Protein AF-A0AAW2ZRT8-F1 (afdb_monomer_lite)

Organism: NCBI:txid1008807

Structure (mmCIF, N/CA/C/O backbone):
data_AF-A0AAW2ZRT8-F1
#
_entry.id   AF-A0AAW2ZRT8-F1
#
loop_
_atom_site.group_PDB
_atom_site.id
_atom_site.type_symbol
_atom_site.label_atom_id
_atom_site.label_alt_id
_atom_site.label_comp_id
_atom_site.label_asym_id
_atom_site.label_entity_id
_atom_site.label_seq_id
_atom_site.pdbx_PDB_ins_code
_atom_site.Cartn_x
_atom_site.Cartn_y
_atom_site.Cartn_z
_atom_site.occupancy
_atom_site.B_iso_or_equiv
_atom_site.auth_seq_id
_atom_site.auth_comp_id
_atom_site.auth_asym_id
_atom_site.auth_atom_id
_atom_site.pdbx_P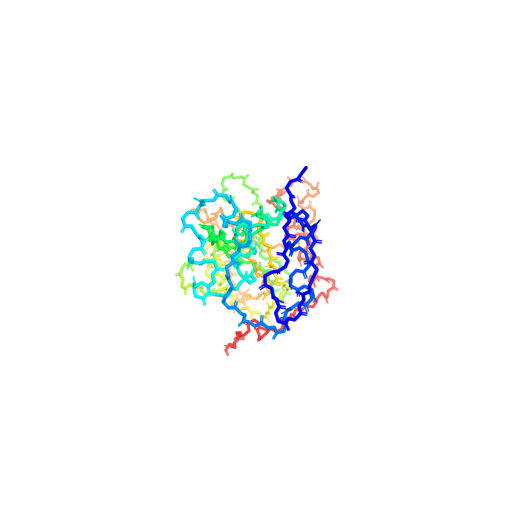DB_model_num
ATOM 1 N N . MET A 1 1 ? 36.598 18.788 -41.099 1.00 70.00 1 MET A N 1
ATOM 2 C CA . MET A 1 1 ? 35.786 17.630 -40.655 1.00 70.00 1 MET A CA 1
ATOM 3 C C . MET A 1 1 ? 35.766 16.600 -41.766 1.00 70.00 1 MET A C 1
ATOM 5 O O . MET A 1 1 ? 35.696 17.009 -42.919 1.00 70.00 1 MET A O 1
ATOM 9 N N . LYS A 1 2 ? 35.830 15.306 -41.435 1.00 83.50 2 LYS A N 1
ATOM 10 C CA . LYS A 1 2 ? 35.663 14.236 -42.428 1.00 83.50 2 LYS A CA 1
ATOM 11 C C . LYS A 1 2 ? 34.250 14.275 -43.009 1.00 83.50 2 LYS A C 1
ATOM 13 O O . LYS A 1 2 ? 33.312 14.651 -42.300 1.00 83.50 2 LYS A O 1
ATOM 18 N N . LYS A 1 3 ? 34.132 13.918 -44.285 1.00 92.19 3 LYS A N 1
ATOM 19 C CA . LYS A 1 3 ? 32.875 13.883 -45.025 1.00 92.19 3 LYS A CA 1
ATOM 20 C C . LYS A 1 3 ? 32.655 12.489 -45.612 1.00 92.19 3 LYS A C 1
ATOM 22 O O . LYS A 1 3 ? 33.613 11.864 -46.055 1.00 92.19 3 LYS A O 1
ATOM 27 N N . TYR A 1 4 ? 31.412 12.027 -45.594 1.00 91.69 4 TYR A N 1
ATOM 28 C CA . TYR A 1 4 ? 31.011 10.673 -45.959 1.00 91.69 4 TYR A CA 1
ATOM 29 C C . TYR A 1 4 ? 29.874 10.695 -46.984 1.00 91.69 4 TYR A C 1
ATOM 31 O O . TYR A 1 4 ? 29.057 11.620 -47.009 1.00 91.69 4 TYR A O 1
ATOM 39 N N . THR A 1 5 ? 29.817 9.644 -47.797 1.00 92.50 5 THR A N 1
ATOM 40 C CA . THR A 1 5 ? 28.772 9.414 -48.802 1.00 92.50 5 THR A CA 1
ATOM 41 C C . THR A 1 5 ? 27.747 8.415 -48.278 1.00 92.50 5 THR A C 1
ATOM 43 O O . THR A 1 5 ? 28.098 7.510 -47.519 1.00 92.50 5 THR A O 1
ATOM 46 N N . CYS A 1 6 ? 26.475 8.581 -48.646 1.00 91.62 6 CYS A N 1
ATOM 47 C CA . CYS A 1 6 ? 25.429 7.621 -48.303 1.00 91.62 6 CYS A CA 1
ATOM 48 C C . CYS A 1 6 ? 25.727 6.242 -48.932 1.00 91.62 6 CYS A C 1
ATOM 50 O O . CYS A 1 6 ? 25.971 6.183 -50.134 1.00 91.62 6 CYS A O 1
ATOM 52 N N . PRO A 1 7 ? 25.682 5.126 -48.175 1.00 88.81 7 PRO A N 1
ATOM 53 C CA . PRO A 1 7 ? 25.990 3.799 -48.717 1.00 88.81 7 PRO A CA 1
ATOM 54 C C . PRO A 1 7 ? 24.825 3.146 -49.484 1.00 88.81 7 PRO A C 1
ATOM 56 O O . PRO A 1 7 ? 24.988 2.047 -50.000 1.00 88.81 7 PRO A O 1
ATOM 59 N N . PHE A 1 8 ? 23.651 3.786 -49.556 1.00 88.75 8 PHE A N 1
ATOM 60 C CA . PHE A 1 8 ? 22.505 3.324 -50.354 1.00 88.75 8 PHE A CA 1
ATOM 61 C C . PHE A 1 8 ? 22.625 3.819 -51.803 1.00 88.75 8 PHE A C 1
ATOM 63 O O . PHE A 1 8 ? 21.743 4.510 -52.306 1.00 88.75 8 PHE A O 1
ATOM 70 N N . ASP A 1 9 ? 23.731 3.485 -52.458 1.00 75.69 9 ASP A N 1
ATOM 71 C CA . ASP A 1 9 ? 24.125 3.944 -53.799 1.00 75.69 9 ASP A CA 1
ATOM 72 C C . ASP A 1 9 ? 23.030 3.823 -54.880 1.00 75.69 9 ASP A C 1
ATOM 74 O O . ASP A 1 9 ? 22.861 4.719 -55.704 1.00 75.69 9 ASP A O 1
ATOM 78 N N . ASN A 1 10 ? 22.224 2.763 -54.836 1.00 77.00 10 ASN A N 1
ATOM 79 C CA . ASN A 1 10 ? 21.130 2.512 -55.779 1.00 77.00 10 ASN A CA 1
ATOM 80 C C . ASN A 1 10 ? 19.853 3.335 -55.505 1.00 77.00 10 ASN A C 1
ATOM 82 O O . ASN A 1 10 ? 18.907 3.288 -56.288 1.00 77.00 10 ASN A O 1
ATOM 86 N N . GLN A 1 11 ? 19.789 4.047 -54.376 1.00 79.56 11 GLN A N 1
ATOM 87 C CA . GLN A 1 11 ? 18.608 4.797 -53.916 1.00 79.56 11 GLN A CA 1
ATOM 88 C C . GLN A 1 11 ? 18.942 6.246 -53.520 1.00 79.56 11 GLN A C 1
ATOM 90 O O . GLN A 1 11 ? 18.037 7.049 -53.298 1.00 79.56 11 GLN A O 1
ATOM 95 N N . CYS A 1 12 ? 20.227 6.593 -53.406 1.00 86.25 12 CYS A N 1
ATOM 96 C CA . CYS A 1 12 ? 20.696 7.867 -52.883 1.00 86.25 12 CYS A CA 1
ATOM 97 C C . CYS A 1 12 ? 22.075 8.222 -53.436 1.00 86.25 12 CYS A C 1
ATOM 99 O O . CYS A 1 12 ? 23.021 7.453 -53.296 1.00 86.25 12 CYS A O 1
ATOM 101 N N . SER A 1 13 ? 22.211 9.435 -53.967 1.00 86.75 13 SER A N 1
ATOM 102 C CA . SER A 1 13 ? 23.504 9.992 -54.393 1.00 86.75 13 SER A CA 1
ATOM 103 C C . SER A 1 13 ? 24.007 11.094 -53.454 1.00 86.75 13 SER A C 1
ATOM 105 O O . SER A 1 13 ? 24.882 11.868 -53.823 1.00 86.75 13 SER A O 1
ATOM 107 N N . SER A 1 14 ? 23.428 11.225 -52.253 1.00 90.06 14 SER A N 1
ATOM 108 C CA . SER A 1 14 ? 23.810 12.278 -51.310 1.00 90.06 14 SER A CA 1
ATOM 109 C C . SER A 1 14 ? 25.177 12.019 -50.670 1.00 90.06 14 SER A C 1
ATOM 111 O O . SER A 1 14 ? 25.471 10.922 -50.187 1.00 90.06 14 SER A O 1
ATOM 113 N N . GLU A 1 15 ? 25.991 13.069 -50.615 1.00 91.44 15 GLU A N 1
ATOM 114 C CA . GLU A 1 15 ? 27.367 13.044 -50.124 1.00 91.44 15 GLU A CA 1
ATOM 115 C C . GLU A 1 15 ? 27.695 14.279 -49.276 1.00 91.44 15 GLU A C 1
ATOM 117 O O . GLU A 1 15 ? 26.860 15.160 -49.071 1.00 91.44 15 GLU A O 1
ATOM 122 N N . GLY A 1 16 ? 28.922 14.350 -48.756 1.00 92.44 16 GLY A N 1
ATOM 123 C CA . GLY A 1 16 ? 29.367 15.518 -47.998 1.00 92.44 16 GLY A CA 1
ATOM 124 C C . GLY A 1 16 ? 28.864 15.555 -46.551 1.00 92.44 16 GLY A C 1
ATOM 125 O O . GLY A 1 16 ? 28.919 16.613 -45.917 1.00 92.44 16 GLY A O 1
ATOM 126 N N . TYR A 1 17 ? 28.408 14.429 -45.998 1.00 94.38 17 TYR A N 1
ATOM 127 C CA . TYR A 1 17 ? 27.887 14.355 -44.633 1.00 94.38 17 TYR A CA 1
ATOM 128 C C . TYR A 1 17 ? 28.996 14.251 -43.592 1.00 94.38 17 TYR A C 1
ATOM 130 O O . TYR A 1 17 ? 29.930 13.470 -43.736 1.00 94.38 17 TYR A O 1
ATOM 138 N N . THR A 1 18 ? 28.888 14.997 -42.500 1.00 94.06 18 THR A N 1
ATOM 139 C CA . THR A 1 18 ? 29.549 14.621 -41.244 1.00 94.06 18 THR A CA 1
ATOM 140 C C . THR A 1 18 ? 28.991 13.287 -40.736 1.00 94.06 18 THR A C 1
ATOM 142 O O . THR A 1 18 ? 27.923 12.848 -41.157 1.00 94.06 18 THR A O 1
ATOM 145 N N . GLU A 1 19 ? 29.681 12.641 -39.795 1.00 92.06 19 GLU A N 1
ATOM 146 C CA . GLU A 1 19 ? 29.183 11.413 -39.153 1.00 92.06 19 GLU A CA 1
ATOM 147 C C . GLU A 1 19 ? 27.776 11.596 -38.564 1.00 92.06 19 GLU A C 1
ATOM 149 O O . GLU A 1 19 ? 26.896 10.764 -38.781 1.00 92.06 19 GLU A O 1
ATOM 154 N N . ARG A 1 20 ? 27.534 12.733 -37.901 1.00 92.12 20 ARG A N 1
ATOM 155 C CA . ARG A 1 20 ? 26.234 13.060 -37.311 1.00 92.12 20 ARG A CA 1
ATOM 156 C C . ARG A 1 20 ? 25.133 13.197 -38.362 1.00 92.12 20 ARG A C 1
ATOM 158 O O . ARG A 1 20 ? 24.045 12.657 -38.183 1.00 92.12 20 ARG A O 1
ATOM 165 N N . GLU A 1 21 ? 25.415 13.909 -39.448 1.00 94.31 21 GLU A N 1
ATOM 166 C CA . GLU A 1 21 ? 24.452 14.096 -40.537 1.00 94.31 21 GLU A CA 1
ATOM 167 C C . GLU A 1 21 ? 24.165 12.774 -41.259 1.00 94.31 21 GLU A C 1
ATOM 169 O O . GLU A 1 21 ? 23.016 12.514 -41.606 1.00 94.31 21 GLU A O 1
ATOM 174 N N . LEU A 1 22 ? 25.171 11.907 -41.427 1.00 92.62 22 LEU A N 1
ATOM 175 C CA . LEU A 1 22 ? 24.987 10.588 -42.033 1.00 92.62 22 LEU A CA 1
ATOM 176 C C . LEU A 1 22 ? 24.128 9.674 -41.145 1.00 92.62 22 LEU A C 1
ATOM 178 O O . LEU A 1 22 ? 23.217 9.015 -41.655 1.00 92.62 22 LEU A O 1
ATOM 182 N N . TYR A 1 23 ? 24.386 9.670 -39.830 1.00 92.56 23 TYR A N 1
ATOM 183 C CA . TYR A 1 23 ? 23.580 8.966 -38.827 1.00 92.56 23 TYR A CA 1
ATOM 184 C C . TYR A 1 23 ? 22.107 9.391 -38.884 1.00 92.56 23 TYR A C 1
ATOM 186 O O . TYR A 1 23 ? 21.226 8.536 -38.867 1.00 92.56 23 TYR A O 1
ATOM 194 N N . ASP A 1 24 ? 21.830 10.696 -38.981 1.00 92.44 24 ASP A N 1
ATOM 195 C CA . ASP A 1 24 ? 20.458 11.213 -39.032 1.00 92.44 24 ASP A CA 1
ATOM 196 C C . ASP A 1 24 ? 19.798 10.994 -40.409 1.00 92.44 24 ASP A C 1
ATOM 198 O O . ASP A 1 24 ? 18.594 10.740 -40.481 1.00 92.44 24 ASP A O 1
ATOM 202 N N . HIS A 1 25 ? 20.562 11.075 -41.504 1.00 93.50 25 HIS A N 1
ATOM 203 C CA . HIS A 1 25 ? 20.066 10.915 -42.873 1.00 93.50 25 HIS A CA 1
ATOM 204 C C . HIS A 1 25 ? 19.576 9.492 -43.152 1.00 93.50 25 HIS A C 1
ATOM 206 O O . HIS A 1 25 ? 18.458 9.311 -43.633 1.00 93.50 25 HIS A O 1
ATOM 212 N N . CYS A 1 26 ? 20.399 8.481 -42.860 1.00 91.00 26 CYS A N 1
ATOM 213 C CA . CYS A 1 26 ? 20.160 7.115 -43.327 1.00 91.00 26 CYS A CA 1
ATOM 214 C C . CYS A 1 26 ? 18.799 6.531 -42.895 1.00 91.00 26 CYS A C 1
ATOM 216 O O . CYS A 1 26 ? 18.055 6.104 -43.775 1.00 91.00 26 CYS A O 1
ATOM 218 N N . PRO A 1 27 ? 18.406 6.524 -41.605 1.00 88.25 27 PRO A N 1
ATOM 219 C CA . PRO A 1 27 ? 17.103 5.994 -41.204 1.00 88.25 27 PRO A CA 1
ATOM 220 C C . PRO A 1 27 ? 15.929 6.849 -41.707 1.00 88.25 27 PRO A C 1
ATOM 222 O O . PRO A 1 27 ? 14.847 6.314 -41.934 1.00 88.25 27 PRO A O 1
ATOM 225 N N . ARG A 1 28 ? 16.118 8.162 -41.915 1.00 89.38 28 ARG A N 1
ATOM 226 C CA . ARG A 1 28 ? 15.059 9.050 -42.429 1.00 89.38 28 ARG A CA 1
ATOM 227 C C . ARG A 1 28 ? 14.790 8.833 -43.914 1.00 89.38 28 ARG A C 1
ATOM 229 O O . ARG A 1 28 ? 13.633 8.791 -44.315 1.00 89.38 28 ARG A O 1
ATOM 236 N N . ALA A 1 29 ? 15.846 8.716 -44.714 1.00 90.56 29 ALA A N 1
ATOM 237 C CA . ALA A 1 29 ? 15.739 8.542 -46.157 1.00 90.56 29 ALA A CA 1
ATOM 238 C C . ALA A 1 29 ? 15.453 7.083 -46.546 1.00 90.56 29 ALA A C 1
ATOM 240 O O . ALA A 1 29 ? 14.680 6.839 -47.468 1.00 90.56 29 ALA A O 1
ATOM 241 N N . HIS A 1 30 ? 16.017 6.120 -45.805 1.00 90.38 30 HIS A N 1
ATOM 242 C CA . HIS A 1 30 ? 16.067 4.709 -46.214 1.00 90.38 30 HIS A CA 1
ATOM 243 C C . HIS A 1 30 ? 15.398 3.751 -45.229 1.00 90.38 30 HIS A C 1
ATOM 245 O O . HIS A 1 30 ? 15.507 2.542 -45.397 1.00 90.38 30 HIS A O 1
ATOM 251 N N . GLY A 1 31 ? 14.683 4.243 -44.210 1.00 83.06 31 GLY A N 1
ATOM 252 C CA . GLY A 1 31 ? 14.139 3.426 -43.111 1.00 83.06 31 GLY A CA 1
ATOM 253 C C . GLY A 1 31 ? 13.187 2.288 -43.511 1.00 83.06 31 GLY A C 1
ATOM 254 O O . GLY A 1 31 ? 12.877 1.435 -42.686 1.00 83.06 31 GLY A O 1
ATOM 255 N N . ARG A 1 32 ? 12.732 2.247 -44.771 1.00 80.88 32 ARG A N 1
ATOM 256 C CA . ARG A 1 32 ? 11.925 1.152 -45.342 1.00 80.88 32 ARG A CA 1
ATOM 257 C C . ARG A 1 32 ? 12.765 0.009 -45.932 1.00 80.88 32 ARG A C 1
ATOM 259 O O . ARG A 1 32 ? 12.203 -1.015 -46.305 1.00 80.88 32 ARG A O 1
ATOM 266 N N . THR A 1 33 ? 14.083 0.170 -46.005 1.00 79.62 33 THR A N 1
ATOM 267 C CA . THR A 1 33 ? 15.016 -0.776 -46.620 1.00 79.62 33 THR A CA 1
ATOM 268 C C . THR A 1 33 ? 15.885 -1.413 -45.538 1.00 79.62 33 THR A C 1
ATOM 270 O O . THR A 1 33 ? 16.750 -0.755 -44.966 1.00 79.62 33 THR A O 1
ATOM 273 N N . ASN A 1 34 ? 15.707 -2.709 -45.266 1.00 70.25 34 ASN A N 1
ATOM 274 C CA . ASN A 1 34 ? 16.619 -3.446 -44.389 1.00 70.25 34 ASN A CA 1
ATOM 275 C C . ASN A 1 34 ? 17.799 -3.990 -45.208 1.00 70.25 34 ASN A C 1
ATOM 277 O O . ASN A 1 34 ? 17.735 -5.099 -45.734 1.00 70.25 34 ASN A O 1
ATOM 281 N N . ALA A 1 35 ? 18.840 -3.176 -45.378 1.00 75.19 35 ALA A N 1
ATOM 282 C CA . ALA A 1 35 ? 20.007 -3.535 -46.177 1.00 75.19 35 ALA A CA 1
ATOM 283 C C . ALA A 1 35 ? 21.202 -3.932 -45.306 1.00 75.19 35 ALA A C 1
ATOM 285 O O . ALA A 1 35 ? 21.444 -3.366 -44.233 1.00 75.19 35 ALA A O 1
ATOM 286 N N . CYS A 1 36 ? 21.995 -4.866 -45.830 1.00 80.31 36 CYS A N 1
ATOM 287 C CA . CYS A 1 36 ? 23.305 -5.184 -45.297 1.00 80.31 36 CYS A CA 1
ATOM 288 C C . CYS A 1 36 ? 24.380 -4.400 -46.056 1.00 80.31 36 CYS A C 1
ATOM 290 O O . CYS A 1 36 ? 24.824 -4.836 -47.112 1.00 80.31 36 CYS A O 1
ATOM 292 N N . LEU A 1 37 ? 24.758 -3.225 -45.547 1.00 81.31 37 LEU A N 1
ATOM 293 C CA . LEU A 1 37 ? 25.700 -2.320 -46.212 1.00 81.31 37 LEU A CA 1
ATOM 294 C C . LEU A 1 37 ? 27.032 -2.234 -45.466 1.00 81.31 37 LEU A C 1
ATOM 296 O O . LEU A 1 37 ? 27.111 -2.503 -44.262 1.00 81.31 37 LEU A O 1
ATOM 300 N N . VAL A 1 38 ? 28.068 -1.819 -46.192 1.00 83.94 38 VAL A N 1
ATOM 301 C CA . VAL A 1 38 ? 29.355 -1.426 -45.612 1.00 83.94 38 VAL A CA 1
ATOM 302 C C . VAL A 1 38 ? 29.201 -0.027 -45.023 1.00 83.94 38 VAL A C 1
ATOM 304 O O . VAL A 1 38 ? 28.727 0.885 -45.697 1.00 83.94 38 VAL A O 1
ATOM 307 N N . CYS A 1 39 ? 29.605 0.156 -43.767 1.00 87.12 39 CYS A N 1
ATOM 308 C CA . CYS A 1 39 ? 29.562 1.466 -43.125 1.00 87.12 39 CYS A CA 1
ATOM 309 C C . CYS A 1 39 ? 30.692 2.375 -43.640 1.00 87.12 39 CYS A C 1
ATOM 311 O O . CYS A 1 39 ? 31.861 2.059 -43.398 1.00 87.12 39 CYS A O 1
ATOM 313 N N . PRO A 1 40 ? 30.384 3.528 -44.272 1.00 88.44 40 PRO A N 1
ATOM 314 C CA . PRO A 1 40 ? 31.401 4.456 -44.775 1.00 88.44 40 PRO A CA 1
ATOM 315 C C . PRO A 1 40 ? 32.290 5.034 -43.669 1.00 88.44 40 PRO A C 1
ATOM 317 O O . PRO A 1 40 ? 33.465 5.312 -43.904 1.00 88.44 40 PRO A O 1
ATOM 320 N N . ILE A 1 41 ? 31.739 5.191 -42.459 1.00 88.31 41 ILE A N 1
ATOM 321 C CA . ILE A 1 41 ? 32.467 5.717 -41.300 1.00 88.31 41 ILE A CA 1
ATOM 322 C C . ILE A 1 41 ? 33.502 4.683 -40.834 1.00 88.31 41 ILE A C 1
ATOM 324 O O . ILE A 1 41 ? 34.699 4.968 -40.845 1.00 88.31 41 ILE A O 1
ATOM 328 N N . CYS A 1 42 ? 33.079 3.450 -40.521 1.00 85.31 42 CYS A N 1
ATOM 329 C CA . CYS A 1 42 ? 33.996 2.388 -40.086 1.00 85.31 42 CYS A CA 1
ATOM 330 C C . CYS A 1 42 ? 35.040 2.011 -41.146 1.00 85.31 42 CYS A C 1
ATOM 332 O O . CYS A 1 42 ? 36.194 1.759 -40.796 1.00 85.31 42 CYS A O 1
ATOM 334 N N . ALA A 1 43 ? 34.654 1.977 -42.428 1.00 82.62 43 ALA A N 1
ATOM 335 C CA . ALA A 1 43 ? 35.571 1.683 -43.530 1.00 82.62 43 ALA A CA 1
ATOM 336 C C . ALA A 1 43 ? 36.690 2.730 -43.624 1.00 82.62 43 ALA A C 1
ATOM 338 O O . ALA A 1 43 ? 37.862 2.383 -43.773 1.00 82.62 43 ALA A O 1
ATOM 339 N N . HIS A 1 44 ? 36.351 4.013 -43.457 1.00 82.62 44 HIS A N 1
ATOM 340 C CA . HIS A 1 44 ? 37.341 5.085 -43.421 1.00 82.62 44 HIS A CA 1
ATOM 341 C C . HIS A 1 44 ? 38.283 4.960 -42.210 1.00 82.62 44 HIS A C 1
ATOM 343 O O . HIS A 1 44 ? 39.463 5.304 -42.293 1.00 82.62 44 HIS A O 1
ATOM 349 N N . GLU A 1 45 ? 37.789 4.512 -41.058 1.00 77.50 45 GLU A N 1
ATOM 350 C CA . GLU A 1 45 ? 38.583 4.395 -39.828 1.00 77.50 45 GLU A CA 1
ATOM 351 C C . GLU A 1 45 ? 39.486 3.155 -39.778 1.00 77.50 45 GLU A C 1
ATOM 353 O O . GLU A 1 45 ? 40.245 3.006 -38.824 1.00 77.50 45 GLU A O 1
ATOM 358 N N . LYS A 1 46 ? 39.453 2.295 -40.811 1.00 68.25 46 LYS A N 1
ATOM 359 C CA . LYS A 1 46 ? 40.187 1.014 -40.873 1.00 68.25 46 LYS A CA 1
ATOM 360 C C . LYS A 1 46 ? 39.935 0.120 -39.651 1.00 68.25 46 LYS A C 1
ATOM 362 O O . LYS A 1 46 ? 40.806 -0.635 -39.231 1.00 68.25 46 LYS A O 1
ATOM 367 N N . ASN A 1 47 ? 38.746 0.224 -39.070 1.00 62.53 47 ASN A N 1
ATOM 368 C CA . ASN A 1 47 ? 38.358 -0.517 -37.881 1.00 62.53 47 ASN A CA 1
ATOM 369 C C . ASN A 1 47 ? 37.744 -1.854 -38.318 1.00 62.53 47 ASN A C 1
ATOM 371 O O . ASN A 1 47 ? 36.831 -1.833 -39.139 1.00 62.53 47 ASN A O 1
ATOM 375 N N . GLU A 1 48 ? 38.200 -2.993 -37.782 1.00 56.00 48 GLU A N 1
ATOM 376 C CA . GLU A 1 48 ? 37.872 -4.384 -38.197 1.00 56.00 48 GLU A CA 1
ATOM 377 C C . GLU A 1 48 ? 36.360 -4.702 -38.286 1.00 56.00 48 GLU A C 1
ATOM 379 O O . GLU A 1 48 ? 35.933 -5.725 -38.816 1.00 56.00 48 GLU A O 1
ATOM 384 N N . HIS A 1 49 ? 35.516 -3.801 -37.786 1.00 53.09 49 HIS A N 1
ATOM 385 C CA . HIS A 1 49 ? 34.063 -3.833 -37.893 1.00 53.09 49 HIS A CA 1
ATOM 386 C C . HIS A 1 49 ? 33.496 -3.517 -39.294 1.00 53.09 49 HIS A C 1
ATOM 388 O O . HIS A 1 49 ? 32.293 -3.707 -39.486 1.00 53.09 49 HIS A O 1
ATOM 394 N N . TYR A 1 50 ? 34.299 -3.059 -40.268 1.00 52.25 50 TYR A N 1
ATOM 395 C CA . TYR A 1 50 ? 33.805 -2.686 -41.607 1.00 52.25 50 TYR A CA 1
ATOM 396 C C . TYR A 1 50 ? 33.182 -3.861 -42.383 1.00 52.25 50 TYR A C 1
ATOM 398 O O . TYR A 1 50 ? 32.188 -3.661 -43.079 1.00 52.25 50 TYR A O 1
ATOM 406 N N . GLU A 1 51 ? 33.681 -5.089 -42.196 1.00 49.72 51 GLU A N 1
ATOM 407 C CA . GLU A 1 51 ? 33.153 -6.295 -42.863 1.00 49.72 51 GLU A CA 1
ATOM 408 C C . GLU A 1 51 ? 31.871 -6.839 -42.209 1.00 49.72 51 GLU A C 1
ATOM 410 O O . GLU A 1 51 ? 31.202 -7.706 -42.764 1.00 49.72 51 GLU A O 1
ATOM 415 N N . ARG A 1 52 ? 31.496 -6.327 -41.026 1.00 51.44 52 ARG A N 1
ATOM 416 C CA . ARG A 1 52 ? 30.339 -6.797 -40.241 1.00 51.44 52 ARG A CA 1
ATOM 417 C C . ARG A 1 52 ? 29.330 -5.703 -39.912 1.00 51.44 52 ARG A C 1
ATOM 419 O O . ARG A 1 52 ? 28.450 -5.940 -39.084 1.00 51.44 52 ARG A O 1
ATOM 426 N N . GLY A 1 53 ? 29.408 -4.534 -40.555 1.00 52.69 53 GLY A N 1
ATOM 427 C CA . GLY A 1 53 ? 28.528 -3.372 -40.324 1.00 52.69 53 GLY A CA 1
ATOM 428 C C . GLY A 1 53 ? 27.028 -3.607 -40.572 1.00 52.69 53 GLY A C 1
ATOM 429 O O . GLY A 1 53 ? 26.239 -2.669 -40.590 1.00 52.69 53 GLY A O 1
ATOM 430 N N . SER A 1 54 ? 26.624 -4.856 -40.777 1.00 60.53 54 SER A N 1
ATOM 431 C CA . SER A 1 54 ? 25.290 -5.263 -41.175 1.00 60.53 54 SER A CA 1
ATOM 432 C C . SER A 1 54 ? 24.858 -6.655 -40.687 1.00 60.53 54 SER A C 1
ATOM 434 O O . SER A 1 54 ? 23.735 -7.059 -40.978 1.00 60.53 54 SER A O 1
ATOM 436 N N . ALA A 1 55 ? 25.661 -7.381 -39.899 1.00 56.56 55 ALA A N 1
ATOM 437 C CA . ALA A 1 55 ? 25.308 -8.740 -39.471 1.00 56.56 55 ALA A CA 1
ATOM 438 C C . ALA A 1 55 ? 25.117 -8.851 -37.945 1.00 56.56 55 ALA A C 1
ATOM 440 O O . ALA A 1 55 ? 26.013 -8.432 -37.205 1.00 56.56 55 ALA A O 1
ATOM 441 N N . PRO A 1 56 ? 24.014 -9.448 -37.435 1.00 57.81 56 PRO A N 1
ATOM 442 C CA . PRO A 1 56 ? 22.801 -9.944 -38.117 1.00 57.81 56 PRO A CA 1
ATOM 443 C C . PRO A 1 56 ? 21.607 -8.958 -38.141 1.00 57.81 56 PRO A C 1
ATOM 445 O O . PRO A 1 56 ? 20.553 -9.297 -38.668 1.00 57.81 56 PRO A O 1
ATOM 448 N N . TYR A 1 57 ? 21.736 -7.754 -37.570 1.00 66.75 57 TYR A N 1
ATOM 449 C CA . TYR A 1 57 ? 20.596 -6.853 -37.305 1.00 66.75 57 TYR A CA 1
ATOM 450 C C . TYR A 1 57 ? 20.410 -5.708 -38.328 1.00 66.75 57 TYR A C 1
ATOM 452 O O . TYR A 1 57 ? 19.550 -4.853 -38.134 1.00 66.75 57 TYR A O 1
ATOM 460 N N . GLY A 1 58 ? 21.188 -5.680 -39.418 1.00 80.50 58 GLY A N 1
ATOM 461 C CA . GLY A 1 58 ? 21.070 -4.676 -40.487 1.00 80.50 58 GLY A CA 1
ATOM 462 C C . GLY A 1 58 ? 21.810 -3.353 -40.232 1.00 80.50 58 GLY A C 1
ATOM 463 O O . GLY A 1 58 ? 22.312 -3.078 -39.136 1.00 80.50 58 GLY A O 1
ATOM 464 N N . PHE A 1 59 ? 21.904 -2.520 -41.276 1.00 85.75 59 PHE A N 1
ATOM 465 C CA . PHE A 1 59 ? 22.727 -1.301 -41.278 1.00 85.75 59 PHE A CA 1
ATOM 466 C C . PHE A 1 59 ? 22.277 -0.232 -40.261 1.00 85.75 59 PHE A C 1
ATOM 468 O O . PHE A 1 59 ? 23.112 0.411 -39.624 1.00 85.75 59 PHE A O 1
ATOM 475 N N . PHE A 1 60 ? 20.970 -0.056 -40.034 1.00 86.50 60 PHE A N 1
ATOM 476 C CA . PHE A 1 60 ? 20.485 0.930 -39.055 1.00 86.50 60 PHE A CA 1
ATOM 477 C C . PHE A 1 60 ? 20.820 0.546 -37.616 1.00 86.50 60 PHE A C 1
ATOM 479 O O . PHE A 1 60 ? 21.198 1.409 -36.826 1.00 86.50 60 PHE A O 1
ATOM 486 N N . SER A 1 61 ? 20.749 -0.742 -37.275 1.00 83.75 61 SER A N 1
ATOM 487 C CA . SER A 1 61 ? 21.190 -1.224 -35.965 1.00 83.75 61 SER A CA 1
ATOM 488 C C . SER A 1 61 ? 22.687 -1.015 -35.770 1.00 83.75 61 SER A C 1
ATOM 490 O O . SER A 1 61 ? 23.116 -0.696 -34.664 1.00 83.75 61 SER A O 1
ATOM 492 N N . HIS A 1 62 ? 23.494 -1.146 -36.822 1.00 86.50 62 HIS A N 1
ATOM 493 C CA . HIS A 1 62 ? 24.906 -0.786 -36.753 1.00 86.50 62 HIS A CA 1
ATOM 494 C C . HIS A 1 62 ? 25.103 0.712 -36.479 1.00 86.50 62 HIS A C 1
ATOM 496 O O . HIS A 1 62 ? 25.808 1.050 -35.528 1.00 86.50 62 HIS A O 1
ATOM 502 N N . LEU A 1 63 ? 24.442 1.599 -37.237 1.00 87.88 63 LEU A N 1
ATOM 503 C CA . LEU A 1 63 ? 24.515 3.048 -37.005 1.00 87.88 63 LEU A CA 1
ATOM 504 C C . LEU A 1 63 ? 24.099 3.417 -35.577 1.00 87.88 63 LEU A C 1
ATOM 506 O O . LEU A 1 63 ? 24.811 4.162 -34.909 1.00 87.88 63 LEU A O 1
ATOM 510 N N . LEU A 1 64 ? 23.000 2.846 -35.082 1.00 86.56 64 LEU A N 1
ATOM 511 C CA . LEU A 1 64 ? 22.529 3.050 -33.713 1.00 86.56 64 LEU A CA 1
ATOM 512 C C . LEU A 1 64 ? 23.557 2.587 -32.670 1.00 86.56 64 LEU A C 1
ATOM 514 O O . LEU A 1 64 ? 23.853 3.309 -31.727 1.00 86.56 64 LEU A O 1
ATOM 518 N N . ASN A 1 65 ? 24.137 1.399 -32.835 1.00 81.44 65 ASN A N 1
ATOM 519 C CA . ASN A 1 65 ? 25.029 0.824 -31.826 1.00 81.44 65 ASN A CA 1
ATOM 520 C C . ASN A 1 65 ? 26.464 1.374 -31.863 1.00 81.44 65 ASN A C 1
ATOM 522 O O . ASN A 1 65 ? 27.178 1.256 -30.866 1.00 81.44 65 ASN A O 1
ATOM 526 N N . LYS A 1 66 ? 26.924 1.900 -33.005 1.00 86.06 66 LYS A N 1
ATOM 527 C CA . LYS A 1 66 ? 28.327 2.305 -33.214 1.00 86.06 66 LYS A CA 1
ATOM 528 C C . LYS A 1 66 ? 28.522 3.803 -33.435 1.00 86.06 66 LYS A C 1
ATOM 530 O O . LYS A 1 66 ? 29.597 4.295 -33.118 1.00 86.06 66 LYS A O 1
ATOM 535 N N . HIS A 1 67 ? 27.500 4.508 -33.921 1.00 88.50 67 HIS A N 1
ATOM 536 C CA . HIS A 1 67 ? 27.589 5.910 -34.356 1.00 88.50 67 HIS A CA 1
ATOM 537 C C . HIS A 1 67 ? 26.496 6.809 -33.757 1.00 88.50 67 HIS A C 1
ATOM 539 O O . HIS A 1 67 ? 26.324 7.954 -34.181 1.00 88.50 67 HIS A O 1
ATOM 545 N N . ALA A 1 68 ? 25.735 6.315 -32.774 1.00 89.56 68 ALA A N 1
ATOM 546 C CA . ALA A 1 68 ? 24.797 7.149 -32.037 1.00 89.56 68 ALA A CA 1
ATOM 547 C C . ALA A 1 68 ? 25.514 8.324 -31.348 1.00 89.56 68 ALA A C 1
ATOM 549 O O . ALA A 1 68 ? 26.654 8.195 -30.901 1.00 89.56 68 ALA A O 1
ATOM 550 N N . PRO A 1 69 ? 24.855 9.486 -31.224 1.00 90.25 69 PRO A N 1
ATOM 551 C CA . PRO A 1 69 ? 25.419 10.612 -30.495 1.00 90.25 69 PRO A CA 1
ATOM 552 C C . PRO A 1 69 ? 25.546 10.263 -28.998 1.00 90.25 69 PRO A C 1
ATOM 554 O O . PRO A 1 69 ? 24.789 9.422 -28.500 1.00 90.25 69 PRO A O 1
ATOM 557 N N . PRO A 1 70 ? 26.442 10.929 -28.244 1.00 87.81 70 PRO A N 1
ATOM 558 C CA . PRO A 1 70 ? 26.720 10.586 -26.846 1.00 87.81 70 PRO A CA 1
ATOM 559 C C . PRO A 1 70 ? 25.482 10.494 -25.944 1.00 87.81 70 PRO A C 1
ATOM 561 O O . PRO A 1 70 ? 25.399 9.593 -25.116 1.00 87.81 70 PRO A O 1
ATOM 564 N N . ASN A 1 71 ? 24.492 11.372 -26.132 1.00 86.25 71 ASN A N 1
ATOM 565 C CA . ASN A 1 71 ? 23.245 11.350 -25.364 1.00 86.25 71 ASN A CA 1
ATOM 566 C C . ASN A 1 71 ? 22.388 10.104 -25.650 1.00 86.25 71 ASN A C 1
ATOM 568 O O . ASN A 1 71 ? 21.793 9.554 -24.731 1.00 86.25 71 ASN A O 1
ATOM 572 N N . VAL A 1 72 ? 22.351 9.635 -26.901 1.00 85.81 72 VAL A N 1
ATOM 573 C CA . VAL A 1 72 ? 21.617 8.417 -27.282 1.00 85.81 72 VAL A CA 1
ATOM 574 C C . VAL A 1 72 ? 22.372 7.173 -26.821 1.00 85.81 72 VAL A C 1
ATOM 576 O O . VAL A 1 72 ? 21.745 6.237 -26.340 1.00 85.81 72 VAL A O 1
ATOM 579 N N . ILE A 1 73 ? 23.709 7.165 -26.896 1.00 81.12 73 ILE A N 1
ATOM 580 C CA . ILE A 1 73 ? 24.531 6.087 -26.319 1.00 81.12 73 ILE A CA 1
ATOM 581 C C . ILE A 1 73 ? 24.259 5.964 -24.817 1.00 81.12 73 ILE A C 1
ATOM 583 O O . ILE A 1 73 ? 24.085 4.855 -24.314 1.00 81.12 73 ILE A O 1
ATOM 587 N N . GLU A 1 74 ? 24.213 7.089 -24.104 1.00 77.69 74 GLU A N 1
ATOM 588 C CA . GLU A 1 74 ? 23.932 7.100 -22.671 1.00 77.69 74 GLU A CA 1
ATOM 589 C C . GLU A 1 74 ? 22.518 6.589 -22.369 1.00 77.69 74 GLU A C 1
ATOM 591 O O . GLU A 1 74 ? 22.342 5.719 -21.518 1.00 77.69 74 GLU A O 1
ATOM 596 N N . GLU A 1 75 ? 21.518 7.019 -23.138 1.00 76.81 75 GLU A N 1
ATOM 597 C CA . GLU A 1 75 ? 20.149 6.512 -23.024 1.00 76.81 75 GLU A CA 1
ATOM 598 C C . GLU A 1 75 ? 20.054 5.001 -23.305 1.00 76.81 75 GLU A C 1
ATOM 600 O O . GLU A 1 75 ? 19.414 4.256 -22.561 1.00 76.81 75 GLU A O 1
ATOM 605 N N . MET A 1 76 ? 20.725 4.510 -24.348 1.00 75.69 76 MET A N 1
ATOM 606 C CA . MET A 1 76 ? 20.772 3.084 -24.679 1.00 75.69 76 MET A CA 1
ATOM 607 C C . MET A 1 76 ? 21.477 2.262 -23.597 1.00 75.69 76 MET A C 1
ATOM 609 O O . MET A 1 76 ? 21.023 1.163 -23.279 1.00 75.69 76 MET A O 1
ATOM 613 N N . ARG A 1 77 ? 22.553 2.784 -22.992 1.00 69.69 77 ARG A N 1
ATOM 614 C CA . ARG A 1 77 ? 23.220 2.149 -21.843 1.00 69.69 77 ARG A CA 1
ATOM 615 C C . ARG A 1 77 ? 22.299 2.060 -20.635 1.00 69.69 77 ARG A C 1
ATOM 617 O O . ARG A 1 77 ? 22.311 1.039 -19.951 1.00 69.69 77 ARG A O 1
ATOM 624 N N . LEU A 1 78 ? 21.502 3.096 -20.381 1.00 65.50 78 LEU A N 1
ATOM 625 C CA . LEU A 1 78 ? 20.500 3.082 -19.317 1.00 65.50 78 LEU A CA 1
ATOM 626 C C . LEU A 1 78 ? 19.417 2.027 -19.587 1.00 65.50 78 LEU A C 1
ATOM 628 O O . LEU A 1 78 ? 19.092 1.263 -18.684 1.00 65.50 78 LEU A O 1
ATOM 632 N N . ARG A 1 79 ? 18.925 1.915 -20.829 1.00 64.38 79 ARG A N 1
ATOM 633 C CA . ARG A 1 79 ? 17.921 0.908 -21.236 1.00 64.38 79 ARG A CA 1
ATOM 634 C C . ARG A 1 79 ? 18.449 -0.533 -21.211 1.00 64.38 79 ARG A C 1
ATOM 636 O O . ARG A 1 79 ? 17.697 -1.449 -20.902 1.00 64.38 79 ARG A O 1
ATOM 643 N N . GLY A 1 80 ? 19.722 -0.740 -21.558 1.00 56.47 80 GLY A N 1
ATOM 644 C CA . GLY A 1 80 ? 20.366 -2.059 -21.616 1.00 56.47 80 GLY A CA 1
ATOM 645 C C . GLY A 1 80 ? 20.820 -2.611 -20.261 1.00 56.47 80 GLY A C 1
ATOM 646 O O . GLY A 1 80 ? 21.175 -3.786 -20.165 1.00 56.47 80 GLY A O 1
ATOM 647 N N . LYS A 1 81 ? 20.802 -1.798 -19.196 1.00 55.56 81 LYS A N 1
ATOM 648 C CA . LYS A 1 81 ? 20.94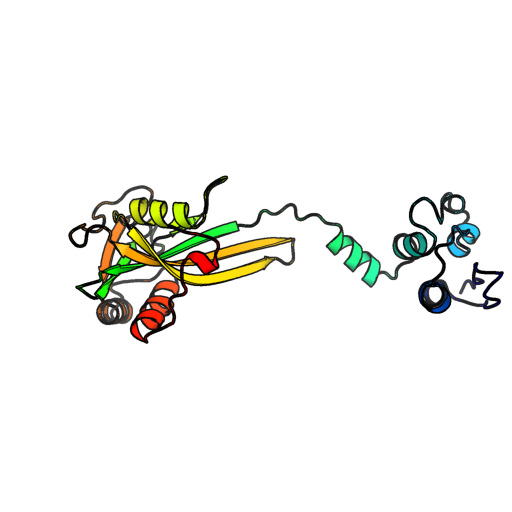5 -2.310 -17.832 1.00 55.56 81 LYS A CA 1
ATOM 649 C C . LYS A 1 81 ? 19.651 -3.023 -17.451 1.00 55.56 81 LYS A C 1
ATOM 651 O O . LYS A 1 81 ? 18.695 -2.390 -17.012 1.00 55.56 81 LYS A O 1
ATOM 656 N N . HIS A 1 82 ? 19.629 -4.351 -17.567 1.00 54.53 82 HIS A N 1
ATOM 657 C CA . HIS A 1 82 ? 18.682 -5.142 -16.786 1.00 54.53 82 HIS A CA 1
ATOM 658 C C . HIS A 1 82 ? 18.814 -4.710 -15.326 1.00 54.53 82 HIS A C 1
ATOM 660 O O . HIS A 1 82 ? 19.928 -4.659 -14.793 1.00 54.53 82 HIS A O 1
ATOM 666 N N . SER A 1 83 ? 17.701 -4.326 -14.700 1.00 53.62 83 SER A N 1
ATOM 667 C CA . SER A 1 83 ? 17.757 -3.915 -13.307 1.00 53.62 83 SER A CA 1
ATOM 668 C C . SER A 1 83 ? 18.247 -5.087 -12.463 1.00 53.62 83 SER A C 1
ATOM 670 O O . SER A 1 83 ? 17.628 -6.145 -12.438 1.00 53.62 83 SER A O 1
ATOM 672 N N . GLN A 1 84 ? 19.365 -4.885 -11.771 1.00 61.22 84 GLN A N 1
ATOM 673 C CA . GLN A 1 84 ? 19.844 -5.809 -10.744 1.00 61.22 84 GLN A CA 1
ATOM 674 C C . GLN A 1 84 ? 19.088 -5.629 -9.417 1.00 61.22 84 GLN A C 1
ATOM 676 O O . GLN A 1 84 ? 19.379 -6.324 -8.448 1.00 61.22 84 GLN A O 1
ATOM 681 N N . MET A 1 85 ? 18.153 -4.675 -9.345 1.00 70.69 85 MET A N 1
ATOM 682 C CA . MET A 1 85 ? 17.406 -4.357 -8.134 1.00 70.69 85 MET A CA 1
ATOM 683 C C . MET A 1 85 ? 16.015 -5.001 -8.191 1.00 70.69 85 MET A C 1
ATOM 685 O O . MET A 1 85 ? 15.287 -4.780 -9.161 1.00 70.69 85 MET A O 1
ATOM 689 N N . PRO A 1 86 ? 15.616 -5.777 -7.168 1.00 79.81 86 PRO A N 1
ATOM 690 C CA . PRO A 1 86 ? 14.299 -6.396 -7.137 1.00 79.81 86 PRO A CA 1
ATOM 691 C C . PRO A 1 86 ? 13.191 -5.351 -6.958 1.00 79.81 86 PRO A C 1
ATOM 693 O O . PRO A 1 86 ? 13.415 -4.246 -6.455 1.00 79.81 86 PRO A O 1
ATOM 696 N N . THR A 1 87 ? 11.973 -5.721 -7.352 1.00 88.25 87 THR A N 1
ATOM 697 C CA . THR A 1 87 ? 10.774 -4.975 -6.958 1.00 88.25 87 THR A CA 1
ATOM 698 C C . THR A 1 87 ? 10.440 -5.308 -5.509 1.00 88.25 87 THR A C 1
ATOM 700 O O . THR A 1 87 ? 10.306 -6.476 -5.159 1.00 88.25 87 THR A O 1
ATOM 703 N N . TYR A 1 88 ? 10.307 -4.283 -4.673 1.00 89.75 88 TYR A N 1
ATOM 704 C CA . TYR A 1 88 ? 9.901 -4.416 -3.279 1.00 89.75 88 TYR A CA 1
ATOM 705 C C . TYR A 1 88 ? 8.380 -4.324 -3.170 1.00 89.75 88 TYR A C 1
ATOM 707 O O . TYR A 1 88 ? 7.810 -3.249 -3.373 1.00 89.75 88 TYR A O 1
ATOM 715 N N . SER A 1 89 ? 7.744 -5.440 -2.825 1.00 95.88 89 SER A N 1
ATOM 716 C CA . SER A 1 89 ? 6.294 -5.557 -2.661 1.00 95.88 89 SER A CA 1
ATOM 717 C C . SER A 1 89 ? 5.903 -5.476 -1.186 1.00 95.88 89 SER A C 1
ATOM 719 O O . SER A 1 89 ? 6.547 -6.090 -0.339 1.00 95.88 89 SER A O 1
ATOM 721 N N . PHE A 1 90 ? 4.865 -4.699 -0.882 1.00 96.94 90 PHE A N 1
ATOM 722 C CA . PHE A 1 90 ? 4.338 -4.493 0.471 1.00 96.94 90 PHE A CA 1
ATOM 723 C C . PHE A 1 90 ? 2.808 -4.562 0.470 1.00 96.94 90 PHE A C 1
ATOM 725 O O . PHE A 1 90 ? 2.169 -4.014 -0.436 1.00 96.94 90 PHE A O 1
ATOM 732 N N . ALA A 1 91 ? 2.226 -5.157 1.503 1.00 98.19 91 ALA A N 1
ATOM 733 C CA . ALA A 1 91 ? 0.795 -5.101 1.769 1.00 98.19 91 ALA A CA 1
ATOM 734 C C . ALA A 1 91 ? 0.547 -4.250 3.020 1.00 98.19 91 ALA A C 1
ATOM 736 O O . ALA A 1 91 ? 1.291 -4.345 3.987 1.00 98.19 91 ALA A O 1
ATOM 737 N N . LEU A 1 92 ? -0.468 -3.390 2.988 1.00 98.44 92 LEU A N 1
ATOM 738 C CA . LEU A 1 92 ? -0.929 -2.625 4.150 1.00 98.44 92 LEU A CA 1
ATOM 739 C C . LEU A 1 92 ? -2.420 -2.862 4.337 1.00 98.44 92 LEU A C 1
ATOM 741 O O . LEU A 1 92 ? -3.155 -2.950 3.349 1.00 98.44 92 LEU A O 1
ATOM 745 N N . VAL A 1 93 ? -2.875 -2.917 5.585 1.00 98.88 93 VAL A N 1
ATOM 746 C CA . VAL A 1 93 ? -4.266 -3.241 5.903 1.00 98.88 93 VAL A CA 1
ATOM 747 C C . VAL A 1 93 ? -4.909 -2.139 6.728 1.00 98.88 93 VAL A C 1
ATOM 749 O O . VAL A 1 93 ? -4.464 -1.781 7.810 1.00 98.88 93 VAL A O 1
ATOM 752 N N . VAL A 1 94 ? -6.020 -1.617 6.225 1.00 98.88 94 VAL A N 1
ATOM 753 C CA . VAL A 1 94 ? -6.934 -0.755 6.971 1.00 98.88 94 VAL A CA 1
ATOM 754 C C . VAL A 1 94 ? -8.045 -1.650 7.501 1.00 98.88 94 VAL A C 1
ATOM 756 O O . VAL A 1 94 ? -9.059 -1.865 6.834 1.00 98.88 94 VAL A O 1
ATOM 759 N N . CYS A 1 95 ? -7.825 -2.224 8.684 1.00 98.81 95 CYS A N 1
ATOM 760 C CA . CYS A 1 95 ? -8.806 -3.084 9.335 1.00 98.81 95 CYS A CA 1
ATOM 761 C C . CYS A 1 95 ? -9.751 -2.238 10.191 1.00 98.81 95 CYS A C 1
ATOM 763 O O . CYS A 1 95 ? -9.301 -1.528 11.093 1.00 98.81 95 CYS A O 1
ATOM 765 N N . ARG A 1 96 ? -11.057 -2.302 9.916 1.00 98.75 96 ARG A N 1
ATOM 766 C CA . ARG A 1 96 ? -12.078 -1.560 10.663 1.00 98.75 96 ARG A CA 1
ATOM 767 C C . ARG A 1 96 ? -13.097 -2.515 11.256 1.00 98.75 96 ARG A C 1
ATOM 769 O O . ARG A 1 96 ? -13.716 -3.305 10.554 1.00 98.75 96 ARG A O 1
ATOM 776 N N . HIS A 1 97 ? -13.339 -2.383 12.548 1.00 98.62 97 HIS A N 1
ATOM 777 C CA . HIS A 1 97 ? -14.357 -3.151 13.234 1.00 98.62 97 HIS A CA 1
ATOM 778 C C . HIS A 1 97 ? -15.767 -2.731 12.753 1.00 98.62 97 HIS A C 1
ATOM 780 O O . HIS A 1 97 ? -16.145 -1.561 12.897 1.00 98.62 97 HIS A O 1
ATOM 786 N N . PRO A 1 98 ? -16.613 -3.657 12.258 1.00 98.00 98 PRO A N 1
ATOM 787 C CA . PRO A 1 98 ? -17.865 -3.310 11.579 1.00 98.00 98 PRO A CA 1
ATOM 788 C C . PRO A 1 98 ? -18.917 -2.683 12.504 1.00 98.00 98 PRO A C 1
ATOM 790 O O . PRO A 1 98 ? -19.711 -1.862 12.046 1.00 98.00 98 PRO A O 1
ATOM 793 N N . ILE A 1 99 ? -18.914 -3.020 13.799 1.00 97.94 99 ILE A N 1
ATOM 794 C CA . ILE A 1 99 ? -19.854 -2.468 14.796 1.00 97.94 99 ILE A CA 1
ATOM 795 C C . ILE A 1 99 ? -19.314 -1.195 15.462 1.00 97.94 99 ILE A C 1
ATOM 797 O O . ILE A 1 99 ? -19.924 -0.139 15.338 1.00 97.94 99 ILE A O 1
ATOM 801 N N . THR A 1 100 ? -18.172 -1.278 16.155 1.00 98.19 100 THR A N 1
ATOM 802 C CA . THR A 1 100 ? -17.603 -0.150 16.918 1.00 98.19 100 THR A CA 1
ATOM 803 C C . THR A 1 100 ? -17.033 0.957 16.036 1.00 98.19 100 THR A C 1
ATOM 805 O O . THR A 1 100 ? -16.776 2.049 16.536 1.00 98.19 100 THR A O 1
ATOM 808 N N . LYS A 1 101 ? -16.823 0.678 14.740 1.00 98.25 101 LYS A N 1
ATOM 809 C CA . LYS A 1 101 ? -16.238 1.591 13.749 1.00 98.25 101 LYS A CA 1
ATOM 810 C C . LYS A 1 101 ? -14.796 2.017 14.049 1.00 98.25 101 LYS A C 1
ATOM 812 O O . LYS A 1 101 ? -14.270 2.887 13.361 1.00 98.25 101 LYS A O 1
ATOM 817 N N . LYS A 1 102 ? -14.156 1.380 15.034 1.00 98.69 102 LYS A N 1
ATOM 818 C CA . LYS A 1 102 ? -12.745 1.570 15.371 1.00 98.69 102 LYS A CA 1
ATOM 819 C C . LYS A 1 102 ? -11.833 0.869 14.366 1.00 98.69 102 LYS A C 1
ATOM 821 O O . LYS A 1 102 ? -12.237 -0.112 13.744 1.00 98.69 102 LYS A O 1
ATOM 826 N N . TYR A 1 103 ? -10.611 1.358 14.241 1.00 98.88 103 TYR A N 1
ATOM 827 C CA . TYR A 1 103 ? -9.575 0.826 13.367 1.00 98.88 103 TYR A CA 1
ATOM 828 C C . TYR A 1 103 ? -8.488 0.133 14.175 1.00 98.88 103 TYR A C 1
ATOM 830 O O . TYR A 1 103 ? -8.221 0.526 15.310 1.00 98.88 103 TYR A O 1
ATOM 838 N N . LEU A 1 104 ? -7.881 -0.893 13.590 1.00 98.81 104 LEU A N 1
ATOM 839 C CA . LEU A 1 104 ? -6.734 -1.566 14.181 1.00 98.81 104 LEU A CA 1
ATOM 840 C C . LEU A 1 104 ? -5.479 -0.715 13.951 1.00 98.81 104 LEU A C 1
ATOM 842 O O . LEU A 1 104 ? -5.172 -0.366 12.809 1.00 98.81 104 LEU A O 1
ATOM 846 N N . LEU A 1 105 ? -4.761 -0.401 15.025 1.00 98.31 105 LEU A N 1
ATOM 847 C CA . LEU A 1 105 ? -3.407 0.147 14.984 1.00 98.31 105 LEU A CA 1
ATOM 848 C C . LEU A 1 105 ? -2.447 -0.811 15.674 1.00 98.31 105 LEU A C 1
ATOM 850 O O . LEU A 1 105 ? -2.785 -1.371 16.715 1.00 98.31 105 LEU A O 1
ATOM 854 N N . VAL A 1 106 ? -1.245 -0.935 15.123 1.00 98.38 106 VAL A N 1
ATOM 855 C CA . VAL A 1 106 ? -0.145 -1.711 15.702 1.00 98.38 106 VAL A CA 1
ATOM 856 C C . VAL A 1 106 ? 0.932 -0.759 16.210 1.00 98.38 106 VAL A C 1
ATOM 858 O O . VAL A 1 106 ? 1.209 0.263 15.576 1.00 98.38 106 VAL A O 1
ATOM 861 N N . GLU A 1 107 ? 1.514 -1.058 17.367 1.00 97.50 107 GLU A N 1
ATOM 862 C CA . GLU A 1 107 ? 2.680 -0.346 17.886 1.00 97.50 107 GLU A CA 1
ATOM 863 C C . GLU A 1 107 ? 3.946 -1.086 17.461 1.00 97.50 107 GLU A C 1
ATOM 865 O O . GLU A 1 107 ? 4.242 -2.177 17.955 1.00 97.50 107 GLU A O 1
ATOM 870 N N . GLU A 1 108 ? 4.708 -0.500 16.541 1.00 90.06 108 GLU A N 1
ATOM 871 C CA . GLU A 1 108 ? 5.940 -1.126 16.078 1.00 90.06 108 GLU A CA 1
ATOM 872 C C . GLU A 1 108 ? 7.048 -1.051 17.137 1.00 90.06 108 GLU A C 1
ATOM 874 O O . GLU A 1 108 ? 7.196 -0.063 17.867 1.00 90.06 108 GLU A O 1
ATOM 879 N N . GLY A 1 109 ? 7.868 -2.104 17.190 1.00 83.75 109 GLY A N 1
ATOM 880 C CA . GLY A 1 109 ? 9.023 -2.186 18.083 1.00 83.75 109 GLY A CA 1
ATOM 881 C C . GLY A 1 109 ? 10.069 -1.099 17.814 1.00 83.75 109 GLY A C 1
ATOM 882 O O . GLY A 1 109 ? 10.047 -0.422 16.800 1.00 83.75 109 GLY A O 1
ATOM 883 N N . SER A 1 110 ? 11.060 -0.943 18.692 1.00 84.75 110 SER A N 1
ATOM 884 C CA . SER A 1 110 ? 12.167 0.023 18.497 1.00 84.75 110 SER A CA 1
ATOM 885 C C . SER A 1 110 ? 11.755 1.506 18.420 1.00 84.75 110 SER A C 1
ATOM 887 O O . SER A 1 110 ? 12.465 2.298 17.803 1.00 84.75 110 SER A O 1
ATOM 889 N N . ASP A 1 111 ? 10.636 1.889 19.050 1.00 80.75 111 ASP A N 1
ATOM 890 C CA . ASP A 1 111 ? 10.138 3.276 19.087 1.00 80.75 111 ASP A CA 1
ATOM 891 C C . ASP A 1 111 ? 10.039 3.890 17.677 1.00 80.75 111 ASP A C 1
ATOM 893 O O . ASP A 1 111 ? 10.486 5.006 17.416 1.00 80.75 111 ASP A O 1
ATOM 897 N N . VAL A 1 112 ? 9.474 3.156 16.712 1.00 89.75 112 VAL A N 1
ATOM 898 C CA . VAL A 1 112 ? 9.120 3.736 15.401 1.00 89.75 112 VAL A CA 1
ATOM 899 C C . VAL A 1 112 ? 7.785 4.466 15.473 1.00 89.75 112 VAL A C 1
ATOM 901 O O . VAL A 1 112 ? 7.647 5.517 14.842 1.00 89.75 112 VAL A O 1
ATOM 904 N N . GLY A 1 113 ? 6.857 3.973 16.295 1.00 94.19 113 GLY A N 1
ATOM 905 C CA . GLY A 1 113 ? 5.532 4.543 16.528 1.00 94.19 113 GLY A CA 1
ATOM 906 C C . GLY A 1 113 ? 4.404 3.627 16.055 1.00 94.19 113 GLY A C 1
ATOM 907 O O . GLY A 1 113 ? 4.623 2.483 15.667 1.00 94.19 113 GLY A O 1
ATOM 908 N N . TRP A 1 114 ? 3.184 4.155 16.083 1.00 98.25 114 TRP A N 1
ATOM 909 C CA . TRP A 1 114 ? 1.975 3.438 15.685 1.00 98.25 114 TRP A CA 1
ATOM 910 C C . TRP A 1 114 ? 1.770 3.486 14.164 1.00 98.25 114 TRP A C 1
ATOM 912 O O . TRP A 1 114 ? 1.988 4.530 13.538 1.00 98.25 114 TRP A O 1
ATOM 922 N N . TRP A 1 115 ? 1.326 2.384 13.563 1.00 98.19 115 TRP A N 1
ATOM 923 C CA . TRP A 1 115 ? 1.024 2.295 12.128 1.00 98.19 115 TRP A CA 1
ATOM 924 C C . TRP A 1 115 ? -0.169 1.356 11.869 1.00 98.19 115 TRP A C 1
ATOM 926 O O . TRP A 1 115 ? -0.778 0.804 12.785 1.00 98.19 115 TRP A O 1
ATOM 936 N N . LEU A 1 116 ? -0.544 1.232 10.598 1.00 98.50 116 LEU A N 1
ATOM 937 C CA . LEU A 1 116 ? -1.383 0.149 10.087 1.00 98.50 116 LEU A CA 1
ATOM 938 C C . LEU A 1 116 ? -0.666 -1.210 10.216 1.00 98.50 116 LEU A C 1
ATOM 940 O O . LEU A 1 116 ? 0.551 -1.254 10.079 1.00 98.50 116 LEU A O 1
ATOM 944 N N . PRO A 1 117 ? -1.388 -2.325 10.362 1.00 98.31 117 PRO A N 1
ATOM 945 C CA . PRO A 1 117 ? -0.786 -3.623 10.108 1.00 98.31 117 PRO A CA 1
ATOM 946 C C . PRO A 1 117 ? -0.263 -3.721 8.668 1.00 98.31 117 PRO A C 1
ATOM 948 O O . PRO A 1 117 ? -0.937 -3.270 7.723 1.00 98.31 117 PRO A O 1
ATOM 951 N N . GLY A 1 118 ? 0.901 -4.337 8.482 1.00 97.19 118 GLY A N 1
ATOM 952 C CA . GLY A 1 118 ? 1.364 -4.736 7.160 1.00 97.19 118 GLY A CA 1
ATOM 953 C C . GLY A 1 118 ? 2.874 -4.752 6.959 1.00 97.19 118 GLY A C 1
ATOM 954 O O . GLY A 1 118 ? 3.607 -3.879 7.416 1.00 97.19 118 GLY A O 1
ATOM 955 N N . GLY A 1 119 ? 3.316 -5.673 6.109 1.00 95.75 119 GLY A N 1
ATOM 956 C CA . GLY A 1 119 ? 4.726 -5.931 5.863 1.00 95.75 119 GLY A CA 1
ATOM 957 C C . GLY A 1 119 ? 5.046 -6.270 4.412 1.00 95.75 119 GLY A C 1
ATOM 958 O O . GLY A 1 119 ? 4.319 -5.933 3.463 1.00 95.75 119 GLY A O 1
ATOM 959 N N . ARG A 1 120 ? 6.218 -6.882 4.230 1.00 95.75 120 ARG A N 1
ATOM 960 C CA . ARG A 1 120 ? 6.700 -7.304 2.911 1.00 95.75 120 ARG A CA 1
ATOM 961 C C . ARG A 1 120 ? 5.900 -8.506 2.435 1.00 95.75 120 ARG A C 1
ATOM 963 O O . ARG A 1 120 ? 5.475 -9.332 3.223 1.00 95.75 120 ARG A O 1
ATOM 970 N N . VAL A 1 121 ? 5.750 -8.596 1.119 1.00 96.50 121 VAL A N 1
ATOM 971 C CA . VAL A 1 121 ? 5.300 -9.837 0.489 1.00 96.50 121 VAL A CA 1
ATOM 972 C C . VAL A 1 121 ? 6.510 -10.749 0.335 1.00 96.50 121 VAL A C 1
ATOM 974 O O . VAL A 1 121 ? 7.502 -10.350 -0.292 1.00 96.50 121 VAL A O 1
ATOM 977 N N . ASP A 1 122 ? 6.425 -11.948 0.892 1.00 92.38 122 ASP A N 1
ATOM 978 C CA . ASP A 1 122 ? 7.501 -12.929 0.851 1.00 92.38 122 ASP A CA 1
ATOM 979 C C . ASP A 1 122 ? 7.646 -13.607 -0.525 1.00 92.38 122 ASP A C 1
ATOM 981 O O . ASP A 1 122 ? 6.742 -13.572 -1.369 1.00 92.38 122 ASP A O 1
ATOM 985 N N . PRO A 1 123 ? 8.804 -14.230 -0.820 1.00 88.38 123 PRO A N 1
ATOM 986 C CA . PRO A 1 123 ? 8.987 -14.972 -2.061 1.00 88.38 123 PRO A CA 1
ATOM 987 C C . PRO A 1 123 ? 7.949 -16.091 -2.229 1.00 88.38 123 PRO A C 1
ATOM 989 O O . PRO A 1 123 ? 7.922 -17.050 -1.464 1.00 88.38 123 PRO A O 1
ATOM 992 N N . GLY A 1 124 ? 7.140 -15.993 -3.286 1.00 89.75 124 GLY A N 1
ATOM 993 C CA . GLY A 1 124 ? 6.071 -16.954 -3.580 1.00 89.75 124 GLY A CA 1
ATOM 994 C C . GLY A 1 124 ? 4.736 -16.643 -2.901 1.00 89.75 124 GLY A C 1
ATOM 995 O O . GLY A 1 124 ? 3.766 -17.338 -3.180 1.00 89.75 124 GLY A O 1
ATOM 996 N N . GLU A 1 125 ? 4.677 -15.597 -2.077 1.00 93.31 125 GLU A N 1
ATOM 997 C CA . GLU A 1 125 ? 3.469 -15.130 -1.401 1.00 93.31 125 GLU A CA 1
ATOM 998 C C . GLU A 1 125 ? 2.687 -14.144 -2.286 1.00 93.31 125 GLU A C 1
ATOM 1000 O O . GLU A 1 125 ? 3.249 -13.343 -3.045 1.00 93.31 125 GLU A O 1
ATOM 1005 N N . HIS A 1 126 ? 1.361 -14.185 -2.198 1.00 94.94 126 HIS A N 1
ATOM 1006 C CA . HIS A 1 126 ? 0.479 -13.196 -2.802 1.00 94.94 126 HIS A CA 1
ATOM 1007 C C . HIS A 1 126 ? 0.238 -12.010 -1.854 1.00 94.94 126 HIS A C 1
ATOM 1009 O O . HIS A 1 126 ? 0.209 -12.154 -0.638 1.00 94.94 126 HIS A O 1
ATOM 1015 N N . PHE A 1 127 ? -0.050 -10.820 -2.396 1.00 97.38 127 PHE A N 1
ATOM 1016 C CA . PHE A 1 127 ? -0.346 -9.627 -1.578 1.00 97.38 127 PHE A CA 1
ATOM 1017 C C . PHE A 1 127 ? -1.458 -9.842 -0.540 1.00 97.38 127 PHE A C 1
ATOM 1019 O O . PHE A 1 127 ? -1.419 -9.248 0.532 1.00 97.38 127 PHE A O 1
ATOM 1026 N N . VAL A 1 128 ? -2.457 -10.659 -0.877 1.00 97.62 128 VAL A N 1
ATOM 1027 C CA . VAL A 1 128 ? -3.581 -10.979 0.011 1.00 97.62 128 VAL A CA 1
ATOM 1028 C C . VAL A 1 128 ? -3.164 -11.880 1.172 1.00 97.62 128 VAL A C 1
ATOM 1030 O O . VAL A 1 128 ? -3.655 -11.698 2.280 1.00 97.62 128 VAL A O 1
ATOM 1033 N N . GLU A 1 129 ? -2.239 -12.810 0.935 1.00 97.62 129 GLU A N 1
ATOM 1034 C CA . GLU A 1 129 ? -1.703 -13.706 1.963 1.00 97.62 129 GLU A CA 1
ATOM 1035 C C . GLU A 1 129 ? -0.841 -12.905 2.935 1.00 97.62 129 GLU A C 1
ATOM 1037 O O . GLU A 1 129 ? -1.089 -12.960 4.136 1.00 97.62 129 GLU A O 1
ATOM 1042 N N . ALA A 1 130 ? 0.040 -12.047 2.405 1.00 98.25 130 ALA A N 1
ATOM 1043 C CA . ALA A 1 130 ? 0.843 -11.124 3.201 1.00 98.25 130 ALA A CA 1
ATOM 1044 C C . ALA A 1 130 ? -0.038 -10.219 4.074 1.00 98.25 130 ALA A C 1
ATOM 1046 O O . ALA A 1 130 ? 0.183 -10.095 5.270 1.00 98.25 130 ALA A O 1
ATOM 1047 N N . ALA A 1 131 ? -1.086 -9.616 3.503 1.00 98.50 131 ALA A N 1
ATOM 1048 C CA . ALA A 1 131 ? -2.010 -8.768 4.255 1.00 98.50 131 ALA A CA 1
ATOM 1049 C C . ALA A 1 131 ? -2.640 -9.501 5.455 1.00 98.50 131 ALA A C 1
ATOM 1051 O O . ALA A 1 131 ? -2.706 -8.945 6.552 1.00 98.50 131 ALA A O 1
ATOM 1052 N N . VAL A 1 132 ? -3.104 -10.739 5.250 1.00 98.50 132 VAL A N 1
ATOM 1053 C CA . VAL A 1 132 ? -3.732 -11.551 6.304 1.00 98.50 132 VAL A CA 1
ATOM 1054 C C . VAL A 1 132 ? -2.705 -11.985 7.350 1.00 98.50 132 VAL A C 1
ATOM 1056 O O . VAL A 1 132 ? -2.964 -11.825 8.542 1.00 98.50 132 VAL A O 1
ATOM 1059 N N . ARG A 1 133 ? -1.546 -12.492 6.913 1.00 98.44 133 ARG A N 1
ATOM 1060 C CA . ARG A 1 133 ? -0.455 -12.946 7.783 1.00 98.44 133 ARG A CA 1
ATOM 1061 C C . ARG A 1 133 ? 0.036 -11.822 8.693 1.00 98.44 133 ARG A C 1
ATOM 1063 O O . ARG A 1 133 ? -0.022 -11.968 9.907 1.00 98.44 133 ARG A O 1
ATOM 1070 N N . GLU A 1 134 ? 0.418 -10.688 8.115 1.00 98.44 134 GLU A N 1
ATOM 1071 C CA . GLU A 1 134 ? 0.961 -9.535 8.848 1.00 98.44 134 GLU A CA 1
ATOM 1072 C C . GLU A 1 134 ? -0.063 -8.977 9.849 1.00 98.44 134 GLU A C 1
ATOM 1074 O O . GLU A 1 134 ? 0.263 -8.671 10.993 1.00 98.44 134 GLU A O 1
ATOM 1079 N N . THR A 1 135 ? -1.347 -8.918 9.469 1.00 98.69 135 THR A N 1
ATOM 1080 C CA . THR A 1 135 ? -2.400 -8.461 10.396 1.00 98.69 135 THR A CA 1
ATOM 1081 C C . THR A 1 135 ? -2.569 -9.398 11.593 1.00 98.69 135 THR A C 1
ATOM 1083 O O . THR A 1 135 ? -2.849 -8.939 12.707 1.00 98.69 135 THR A O 1
ATOM 1086 N N . LEU A 1 136 ? -2.384 -10.703 11.387 1.00 98.44 136 LEU A N 1
ATOM 1087 C CA . LEU A 1 136 ? -2.424 -11.687 12.460 1.00 98.44 136 LEU A CA 1
ATOM 1088 C C . LEU A 1 136 ? -1.167 -11.619 13.344 1.00 98.44 136 LEU A C 1
ATOM 1090 O O . LEU A 1 136 ? -1.301 -11.626 14.564 1.00 98.44 136 LEU A O 1
ATOM 1094 N N . GLU A 1 137 ? 0.023 -11.527 12.752 1.00 97.25 137 GLU A N 1
ATOM 1095 C CA . GLU A 1 137 ? 1.322 -11.494 13.446 1.00 97.25 137 GLU A CA 1
ATOM 1096 C C . GLU A 1 137 ? 1.497 -10.221 14.299 1.00 97.25 137 GLU A C 1
ATOM 1098 O O . GLU A 1 137 ? 1.781 -10.287 15.503 1.00 97.25 137 GLU A O 1
ATOM 1103 N N . GLU A 1 138 ? 1.252 -9.051 13.707 1.00 97.94 138 GLU A N 1
ATOM 1104 C CA . GLU A 1 138 ? 1.439 -7.756 14.369 1.00 97.94 138 GLU A CA 1
ATOM 1105 C C . GLU A 1 138 ? 0.227 -7.358 15.221 1.00 97.94 138 GLU A C 1
ATOM 1107 O O . GLU A 1 138 ? 0.374 -6.786 16.304 1.00 97.94 138 GLU A O 1
ATOM 1112 N N . GLY A 1 139 ? -0.982 -7.632 14.723 1.00 97.81 139 GLY A N 1
ATOM 1113 C CA . GLY A 1 139 ? -2.239 -7.156 15.301 1.00 97.81 139 GLY A CA 1
ATOM 1114 C C . GLY A 1 139 ? -2.992 -8.185 16.140 1.00 97.81 139 GLY A C 1
ATOM 1115 O O . GLY A 1 139 ? -3.857 -7.811 16.936 1.00 97.81 139 GLY A O 1
ATOM 1116 N N . GLY A 1 140 ? -2.691 -9.474 15.977 1.00 98.19 140 GLY A N 1
ATOM 1117 C CA . GLY A 1 140 ? -3.430 -10.563 16.615 1.00 98.19 140 GLY A CA 1
ATOM 1118 C C . GLY A 1 140 ? -4.855 -10.741 16.088 1.00 98.19 140 GLY A C 1
ATOM 1119 O O . GLY A 1 140 ? -5.655 -11.379 16.770 1.00 98.19 140 GLY A O 1
ATOM 1120 N N . ILE A 1 141 ? -5.198 -10.174 14.922 1.00 98.62 141 ILE A N 1
ATOM 1121 C CA . ILE A 1 141 ? -6.555 -10.202 14.353 1.00 98.62 141 ILE A CA 1
ATOM 1122 C C . ILE A 1 141 ? -6.568 -11.017 13.059 1.00 98.62 141 ILE A C 1
ATOM 1124 O O . ILE A 1 141 ? -5.857 -10.688 12.113 1.00 98.62 141 ILE A O 1
ATOM 1128 N N . ASP A 1 142 ? -7.429 -12.034 12.984 1.00 98.44 142 ASP A N 1
ATOM 1129 C CA . ASP A 1 142 ? -7.721 -12.703 11.715 1.00 98.44 142 ASP A CA 1
ATOM 1130 C C . ASP A 1 142 ? -8.748 -11.873 10.933 1.00 98.44 142 ASP A C 1
ATOM 1132 O O . ASP A 1 142 ? -9.792 -11.475 11.465 1.00 98.44 142 ASP A O 1
ATOM 1136 N N . VAL A 1 143 ? -8.453 -11.587 9.667 1.00 98.56 143 VAL A N 1
ATOM 1137 C CA . VAL A 1 143 ? -9.203 -10.621 8.860 1.00 98.56 143 VAL A CA 1
ATOM 1138 C C . VAL A 1 143 ? -9.734 -11.210 7.566 1.00 98.56 143 VAL A C 1
ATOM 1140 O O . VAL A 1 143 ? -9.124 -12.067 6.929 1.00 98.56 143 VAL A O 1
ATOM 1143 N N . GLU A 1 144 ? -10.884 -10.698 7.146 1.00 98.19 144 GLU A N 1
ATOM 1144 C CA . GLU A 1 144 ? -11.412 -10.872 5.802 1.00 98.19 144 GLU A CA 1
ATOM 1145 C C . GLU A 1 144 ? -11.140 -9.600 4.991 1.00 98.19 144 GLU A C 1
ATOM 1147 O O . GLU A 1 144 ? -11.570 -8.503 5.363 1.00 98.19 144 GLU A O 1
ATOM 1152 N N . LEU A 1 145 ? -10.418 -9.736 3.875 1.00 98.44 145 LEU A N 1
ATOM 1153 C CA . LEU A 1 145 ? -10.161 -8.620 2.965 1.00 98.44 145 LEU A CA 1
ATOM 1154 C C . LEU A 1 145 ? -11.438 -8.311 2.178 1.00 98.44 145 LEU A C 1
ATOM 1156 O O . LEU A 1 145 ? -11.897 -9.105 1.359 1.00 98.44 145 LEU A O 1
ATOM 1160 N N . ARG A 1 146 ? -12.017 -7.139 2.435 1.00 97.81 146 ARG A N 1
ATOM 1161 C CA . ARG A 1 146 ? -13.290 -6.691 1.855 1.00 97.81 146 ARG A CA 1
ATOM 1162 C C . ARG A 1 146 ? -13.107 -5.903 0.561 1.00 97.81 146 ARG A C 1
ATOM 1164 O O . ARG A 1 146 ? -14.051 -5.782 -0.216 1.00 97.81 146 ARG A O 1
ATOM 1171 N N . GLY A 1 147 ? -11.912 -5.372 0.316 1.00 98.12 147 GLY A N 1
ATOM 1172 C CA . GLY A 1 147 ? -11.606 -4.677 -0.926 1.00 98.12 147 GLY A CA 1
ATOM 1173 C C . GLY A 1 147 ? -10.237 -4.013 -0.947 1.00 98.12 147 GLY A C 1
ATOM 1174 O O . GLY A 1 147 ? -9.433 -4.136 -0.024 1.00 98.12 147 GLY A O 1
ATOM 1175 N N . VAL A 1 148 ? -9.986 -3.278 -2.025 1.00 98.56 148 VAL A N 1
ATOM 1176 C CA . VAL A 1 148 ? -8.740 -2.564 -2.297 1.00 98.56 148 VAL A CA 1
ATOM 1177 C C . VAL A 1 148 ? -8.998 -1.063 -2.224 1.00 98.56 148 VAL A C 1
ATOM 1179 O O . VAL A 1 148 ? -9.861 -0.535 -2.922 1.00 98.56 148 VAL A O 1
ATOM 1182 N N . LEU A 1 149 ? -8.227 -0.363 -1.396 1.00 98.50 149 LEU A N 1
ATOM 1183 C CA . LEU A 1 149 ? -8.264 1.096 -1.299 1.00 98.50 149 LEU A CA 1
ATOM 1184 C C . LEU A 1 149 ? -7.354 1.738 -2.345 1.00 98.50 149 LEU A C 1
ATOM 1186 O O . LEU A 1 149 ? -7.712 2.745 -2.953 1.00 98.50 149 LEU A O 1
ATOM 1190 N N . LYS A 1 150 ? -6.165 1.162 -2.571 1.00 98.00 150 LYS A N 1
ATOM 1191 C CA . LYS A 1 150 ? -5.204 1.688 -3.546 1.00 98.00 150 LYS A CA 1
ATOM 1192 C C . LYS A 1 150 ? -4.172 0.651 -3.967 1.00 98.00 150 LYS A C 1
ATOM 1194 O O . LYS A 1 150 ? -3.690 -0.128 -3.149 1.00 98.00 150 LYS A O 1
ATOM 1199 N N . VAL A 1 151 ? -3.784 0.719 -5.237 1.00 97.31 151 VAL A N 1
ATOM 1200 C CA . VAL A 1 151 ? -2.603 0.048 -5.787 1.00 97.31 151 VAL A CA 1
ATOM 1201 C C . VAL A 1 151 ? -1.590 1.123 -6.159 1.00 97.31 151 VAL A C 1
ATOM 1203 O O . VAL A 1 151 ? -1.907 2.067 -6.882 1.00 97.31 151 VAL A O 1
ATOM 1206 N N . GLU A 1 152 ? -0.371 1.000 -5.653 1.00 96.06 152 GLU A N 1
ATOM 1207 C CA . GLU A 1 152 ? 0.715 1.938 -5.908 1.00 96.06 152 GLU A CA 1
ATOM 1208 C C . GLU A 1 152 ? 1.884 1.232 -6.577 1.00 96.06 152 GLU A C 1
ATOM 1210 O O . GLU A 1 152 ? 2.329 0.175 -6.130 1.00 96.06 152 GLU A O 1
ATOM 1215 N N . TYR A 1 153 ? 2.429 1.871 -7.607 1.00 95.00 153 TYR A N 1
ATOM 1216 C CA . TYR A 1 153 ? 3.659 1.460 -8.263 1.00 95.00 153 TYR A CA 1
ATOM 1217 C C . TYR A 1 153 ? 4.579 2.669 -8.407 1.00 95.00 153 TYR A C 1
ATOM 1219 O O . TYR A 1 153 ? 4.180 3.713 -8.927 1.00 95.00 153 TYR A O 1
ATOM 1227 N N . ARG A 1 154 ? 5.822 2.530 -7.950 1.00 93.44 154 ARG A N 1
ATOM 1228 C CA . ARG A 1 154 ? 6.863 3.546 -8.092 1.00 93.44 154 ARG A CA 1
ATOM 1229 C C . ARG A 1 154 ? 8.139 2.898 -8.606 1.00 93.44 154 ARG A C 1
ATOM 1231 O O . ARG A 1 154 ? 8.831 2.227 -7.846 1.00 93.44 154 ARG A O 1
ATOM 1238 N N . ALA A 1 155 ? 8.465 3.135 -9.872 1.00 90.62 155 ALA A N 1
ATOM 1239 C CA . ALA A 1 155 ? 9.756 2.755 -10.435 1.00 90.62 155 ALA A CA 1
ATOM 1240 C C . ALA A 1 155 ? 10.888 3.606 -9.836 1.00 90.62 155 ALA A C 1
ATOM 1242 O O . ALA A 1 155 ? 10.690 4.782 -9.519 1.00 90.62 155 ALA A O 1
ATOM 1243 N N . TYR A 1 156 ? 12.071 3.013 -9.688 1.00 83.69 156 TYR A N 1
ATOM 1244 C CA . TYR A 1 156 ? 13.277 3.728 -9.276 1.00 83.69 156 TYR A CA 1
ATOM 1245 C C . TYR A 1 156 ? 14.157 4.067 -10.481 1.00 83.69 156 TYR A C 1
ATOM 1247 O O . TYR A 1 156 ? 14.314 3.251 -11.387 1.00 83.69 156 TYR A O 1
ATOM 1255 N N . ASP A 1 157 ? 14.822 5.225 -10.444 1.00 79.38 157 ASP A N 1
ATOM 1256 C CA . ASP A 1 157 ? 15.692 5.697 -11.537 1.00 79.38 157 ASP A CA 1
ATOM 1257 C C . ASP A 1 157 ? 16.861 4.744 -11.837 1.00 79.38 157 ASP A C 1
ATOM 1259 O O . ASP A 1 157 ? 17.366 4.684 -12.955 1.00 79.38 157 ASP A O 1
ATOM 1263 N N . LYS A 1 158 ? 17.298 3.977 -10.830 1.00 73.62 158 LYS A N 1
ATOM 1264 C CA . LYS A 1 158 ? 18.383 2.985 -10.938 1.00 73.62 158 LYS A CA 1
ATOM 1265 C C . LYS A 1 158 ? 17.879 1.565 -11.245 1.00 73.62 158 LYS A C 1
ATOM 1267 O O . LYS A 1 158 ? 18.666 0.619 -11.234 1.00 73.62 158 LYS A O 1
ATOM 1272 N N . GLY A 1 159 ? 16.588 1.424 -11.548 1.00 76.81 159 GLY A N 1
ATOM 1273 C CA . GLY A 1 159 ? 15.908 0.159 -11.799 1.00 76.81 159 GLY A CA 1
ATOM 1274 C C . GLY A 1 159 ? 15.279 -0.459 -10.546 1.00 76.81 159 GLY A C 1
ATOM 1275 O O . GLY A 1 159 ? 15.603 -0.095 -9.416 1.00 76.81 159 GLY A O 1
ATOM 1276 N N . GLY A 1 160 ? 14.365 -1.403 -10.771 1.00 85.19 160 GLY A N 1
ATOM 1277 C CA . GLY A 1 160 ? 13.495 -1.959 -9.742 1.00 85.19 160 GLY A CA 1
ATOM 1278 C C . GLY A 1 160 ? 12.317 -1.027 -9.467 1.00 85.19 160 GLY A C 1
ATOM 1279 O O . GLY A 1 160 ? 12.144 0.011 -10.116 1.00 85.19 160 GLY A O 1
ATOM 1280 N N . ALA A 1 161 ? 11.494 -1.397 -8.495 1.00 91.50 161 ALA A N 1
ATOM 1281 C CA . ALA A 1 161 ? 10.329 -0.613 -8.117 1.00 91.50 161 ALA A CA 1
ATOM 1282 C C . ALA A 1 161 ? 9.924 -0.868 -6.665 1.00 91.50 161 ALA A C 1
ATOM 1284 O O . ALA A 1 161 ? 10.363 -1.829 -6.036 1.00 91.50 161 ALA A O 1
ATOM 1285 N N . ARG A 1 162 ? 9.042 -0.018 -6.147 1.00 92.94 162 ARG A N 1
ATOM 1286 C CA . ARG A 1 162 ? 8.198 -0.327 -4.996 1.00 92.94 162 ARG A CA 1
ATOM 1287 C C . ARG A 1 162 ? 6.775 -0.534 -5.477 1.00 92.94 162 ARG A C 1
ATOM 1289 O O . ARG A 1 162 ? 6.245 0.325 -6.183 1.00 92.94 162 ARG A O 1
ATOM 1296 N N . GLN A 1 163 ? 6.160 -1.616 -5.034 1.00 96.06 163 GLN A N 1
ATOM 1297 C CA . GLN A 1 163 ? 4.744 -1.875 -5.218 1.00 96.06 163 GLN A CA 1
ATOM 1298 C C . GLN A 1 163 ? 4.070 -1.981 -3.852 1.00 96.06 163 GLN A C 1
ATOM 1300 O O . GLN A 1 163 ? 4.577 -2.657 -2.957 1.00 96.06 163 GLN A O 1
ATOM 1305 N N . ARG A 1 164 ? 2.943 -1.291 -3.675 1.00 96.62 164 ARG A N 1
ATOM 1306 C CA . ARG A 1 164 ? 2.108 -1.416 -2.475 1.00 96.62 164 ARG A CA 1
ATOM 1307 C C . ARG A 1 164 ? 0.662 -1.665 -2.854 1.00 96.62 164 ARG A C 1
ATOM 1309 O O . ARG A 1 164 ? 0.165 -1.033 -3.785 1.00 96.62 164 ARG A O 1
ATOM 1316 N N . ILE A 1 165 ? -0.013 -2.522 -2.100 1.00 98.25 165 ILE A N 1
ATOM 1317 C CA . ILE A 1 165 ? -1.474 -2.604 -2.115 1.00 98.25 165 ILE A CA 1
ATOM 1318 C C . ILE A 1 165 ? -1.977 -2.287 -0.712 1.00 98.25 165 ILE A C 1
ATOM 1320 O O . ILE A 1 165 ? -1.483 -2.841 0.267 1.00 98.25 165 ILE A O 1
ATOM 1324 N N . ILE A 1 166 ? -2.922 -1.353 -0.633 1.00 98.69 166 ILE A N 1
ATOM 1325 C CA . ILE A 1 166 ? -3.602 -0.984 0.601 1.00 98.69 166 ILE A CA 1
ATOM 1326 C C . ILE A 1 166 ? -4.982 -1.634 0.549 1.00 98.69 166 ILE A C 1
ATOM 1328 O O . ILE A 1 166 ? -5.799 -1.289 -0.310 1.00 98.69 166 ILE A O 1
ATOM 1332 N N . PHE A 1 167 ? -5.227 -2.576 1.449 1.00 98.81 167 PHE A N 1
ATOM 1333 C CA . PHE A 1 167 ? -6.482 -3.307 1.560 1.00 98.81 167 PHE A CA 1
ATOM 1334 C C . PHE A 1 167 ? -7.397 -2.681 2.608 1.00 98.81 167 PHE A C 1
ATOM 1336 O O . PHE A 1 167 ? -6.934 -2.154 3.617 1.00 98.81 167 PHE A O 1
ATOM 1343 N N . TYR A 1 168 ? -8.702 -2.782 2.381 1.00 98.81 168 TYR A N 1
ATOM 1344 C CA . TYR A 1 168 ? -9.708 -2.616 3.422 1.00 98.81 168 TYR A CA 1
ATOM 1345 C C . TYR A 1 168 ? -10.116 -3.995 3.936 1.00 98.81 168 TYR A C 1
ATOM 1347 O O . TYR A 1 168 ? -10.372 -4.906 3.142 1.00 98.81 168 TYR A O 1
ATOM 1355 N N . ALA A 1 169 ? -10.188 -4.143 5.253 1.00 98.75 169 ALA A N 1
ATOM 1356 C CA . ALA A 1 169 ? -10.504 -5.411 5.887 1.00 98.75 169 ALA A CA 1
ATOM 1357 C C . ALA A 1 169 ? -11.422 -5.239 7.098 1.00 98.75 169 ALA A C 1
ATOM 1359 O O . ALA A 1 169 ? -11.521 -4.163 7.693 1.00 98.75 169 ALA A O 1
ATOM 1360 N N . GLU A 1 170 ? -12.064 -6.336 7.477 1.00 98.69 170 GLU A N 1
ATOM 1361 C CA . GLU A 1 170 ? -12.842 -6.462 8.707 1.00 98.69 170 GLU A CA 1
ATOM 1362 C C . GLU A 1 170 ? -12.372 -7.709 9.472 1.00 98.69 170 GLU A C 1
ATOM 1364 O O . GLU A 1 170 ? -11.942 -8.676 8.836 1.00 98.69 170 GLU A O 1
ATOM 1369 N N . PRO A 1 171 ? -12.441 -7.727 10.816 1.00 98.62 171 PRO A N 1
ATOM 1370 C CA . PRO A 1 171 ? -12.138 -8.932 11.580 1.00 98.62 171 PRO A CA 1
ATOM 1371 C C . PRO A 1 171 ? -13.136 -10.046 11.238 1.00 98.62 171 PRO A C 1
ATOM 1373 O O . PRO A 1 171 ? -14.340 -9.788 11.142 1.00 98.62 171 PRO A O 1
ATOM 1376 N N . LYS A 1 172 ? -12.657 -11.288 11.101 1.00 98.38 172 LYS A N 1
ATOM 1377 C CA . LYS A 1 172 ? -13.543 -12.453 10.923 1.00 98.38 172 LYS A CA 1
ATOM 1378 C C . LYS A 1 172 ? -14.373 -12.724 12.177 1.00 98.38 172 LYS A C 1
ATOM 1380 O O . LYS A 1 172 ? -15.556 -13.040 12.073 1.00 98.38 172 LYS A O 1
ATOM 1385 N N . ASP A 1 173 ? -13.765 -12.567 13.355 1.00 98.06 173 ASP A N 1
ATOM 1386 C CA . ASP A 1 173 ? -14.452 -12.585 14.647 1.00 98.06 173 ASP A CA 1
ATOM 1387 C C . ASP A 1 173 ? -14.447 -11.185 15.270 1.00 98.06 173 ASP A C 1
ATOM 1389 O O . ASP A 1 173 ? -13.419 -10.669 15.703 1.00 98.06 173 ASP A O 1
ATOM 1393 N N . ILE A 1 174 ? -15.631 -10.580 15.361 1.00 97.25 174 ILE A N 1
ATOM 1394 C CA . ILE A 1 174 ? -15.840 -9.257 15.965 1.00 97.25 174 ILE A CA 1
ATOM 1395 C C . ILE A 1 174 ? -15.479 -9.201 17.460 1.00 97.25 174 ILE A C 1
ATOM 1397 O O . ILE A 1 174 ? -15.333 -8.116 18.011 1.00 97.25 174 ILE A O 1
ATOM 1401 N N . ASN A 1 175 ? -15.352 -10.342 18.139 1.00 97.56 175 ASN A N 1
ATOM 1402 C CA . ASN A 1 175 ? -14.964 -10.393 19.549 1.00 97.56 175 ASN A CA 1
ATOM 1403 C C . ASN A 1 175 ? -13.460 -10.611 19.741 1.00 97.56 175 ASN A C 1
ATOM 1405 O O . ASN A 1 175 ? -12.983 -10.554 20.880 1.00 97.56 175 ASN A O 1
ATOM 1409 N N . GLN A 1 176 ? -12.714 -10.852 18.657 1.00 96.69 176 GLN A N 1
ATOM 1410 C CA . GLN A 1 176 ? -11.273 -11.034 18.718 1.00 96.69 176 GLN A CA 1
ATOM 1411 C C . GLN A 1 176 ? -10.615 -9.750 19.225 1.00 96.69 176 GLN A C 1
ATOM 1413 O O . GLN A 1 176 ? -10.851 -8.641 18.731 1.00 96.69 176 GLN A O 1
ATOM 1418 N N . LYS A 1 177 ? -9.803 -9.904 20.270 1.00 97.50 177 LYS A N 1
ATOM 1419 C CA . LYS A 1 177 ? -9.085 -8.790 20.881 1.00 97.50 177 LYS A CA 1
ATOM 1420 C C . LYS A 1 177 ? -7.746 -8.591 20.175 1.00 97.50 177 LYS A C 1
ATOM 1422 O O . LYS A 1 177 ? -7.113 -9.591 19.840 1.00 97.50 177 LYS A O 1
ATOM 1427 N N . PRO A 1 178 ? -7.308 -7.337 19.987 1.00 98.12 178 PRO A N 1
ATOM 1428 C CA . PRO A 1 178 ? -5.966 -7.060 19.509 1.00 98.12 178 PRO A CA 1
ATOM 1429 C C . PRO A 1 178 ? -4.920 -7.650 20.452 1.00 98.12 178 PRO A C 1
ATOM 1431 O O . PRO A 1 178 ? -5.154 -7.762 21.658 1.00 98.12 178 PRO A O 1
ATOM 1434 N N . LYS A 1 179 ? -3.771 -8.001 19.881 1.00 96.38 179 LYS A N 1
ATOM 1435 C CA . LYS A 1 179 ? -2.578 -8.442 20.604 1.00 96.38 179 LYS A CA 1
ATOM 1436 C C . LYS A 1 179 ? -2.194 -7.438 21.697 1.00 96.38 179 LYS A C 1
ATOM 1438 O O . LYS A 1 179 ? -2.085 -6.247 21.426 1.00 96.38 179 LYS A O 1
ATOM 1443 N N . ASP A 1 180 ? -1.951 -7.919 22.913 1.00 95.56 180 ASP A N 1
ATOM 1444 C CA . ASP A 1 180 ? -1.635 -7.099 24.094 1.00 95.56 180 ASP A CA 1
ATOM 1445 C C . ASP A 1 180 ? -0.259 -7.410 24.713 1.00 95.56 180 ASP A C 1
ATOM 1447 O O . ASP A 1 180 ? 0.037 -6.997 25.836 1.00 95.56 180 ASP A O 1
ATOM 1451 N N . PHE A 1 181 ? 0.593 -8.126 23.980 1.00 91.81 181 PHE A N 1
ATOM 1452 C CA . PHE A 1 181 ? 1.945 -8.487 24.389 1.00 91.81 181 PHE A CA 1
ATOM 1453 C C . PHE A 1 181 ? 2.968 -8.099 23.320 1.00 91.81 181 PHE A C 1
ATOM 1455 O O . PHE A 1 181 ? 2.648 -8.005 22.136 1.00 91.81 181 PHE A O 1
ATOM 1462 N N . SER A 1 182 ? 4.213 -7.916 23.759 1.00 91.94 182 SER A N 1
ATOM 1463 C CA . SER A 1 182 ? 5.346 -7.572 22.901 1.00 91.94 182 SER A CA 1
ATOM 1464 C C . SER A 1 182 ? 6.116 -8.820 22.464 1.00 91.94 182 SER A C 1
ATOM 1466 O O . SER A 1 182 ? 6.357 -9.723 23.270 1.00 91.94 182 SER A O 1
ATOM 1468 N N . ASP A 1 183 ? 6.523 -8.851 21.198 1.00 89.44 183 ASP A N 1
ATOM 1469 C CA . ASP A 1 183 ? 7.444 -9.825 20.611 1.00 89.44 183 ASP A CA 1
ATOM 1470 C C . ASP A 1 183 ? 8.262 -9.179 19.468 1.00 89.44 183 ASP A C 1
ATOM 1472 O O . ASP A 1 183 ? 8.471 -7.965 19.453 1.00 89.44 183 ASP A O 1
ATOM 1476 N N . TYR A 1 184 ? 8.793 -9.987 18.543 1.00 85.06 184 TYR A N 1
ATOM 1477 C CA . TYR A 1 184 ? 9.588 -9.494 17.415 1.00 85.06 184 TYR A CA 1
ATOM 1478 C C . TYR A 1 184 ? 8.772 -8.793 16.322 1.00 85.06 184 TYR A C 1
ATOM 1480 O O . TYR A 1 184 ? 9.362 -8.029 15.562 1.00 85.06 184 TYR A O 1
ATOM 1488 N N . GLU A 1 185 ? 7.460 -9.021 16.264 1.00 88.06 185 GLU A N 1
ATOM 1489 C CA . GLU A 1 185 ? 6.578 -8.454 15.239 1.00 88.06 185 GLU A CA 1
ATOM 14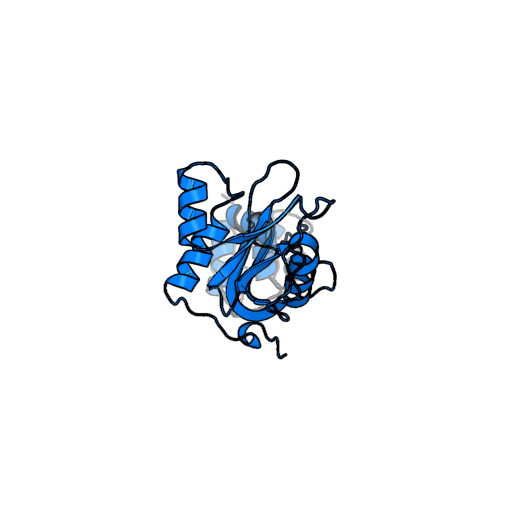90 C C . GLU A 1 185 ? 6.044 -7.086 15.676 1.00 88.06 185 GLU A C 1
ATOM 1492 O O . GLU A 1 185 ? 6.029 -6.127 14.909 1.00 88.06 185 GLU A O 1
ATOM 1497 N N . SER A 1 186 ? 5.634 -6.954 16.941 1.00 92.88 186 SER A N 1
ATOM 1498 C CA . SER A 1 186 ? 5.074 -5.702 17.466 1.00 92.88 186 SER A CA 1
ATOM 1499 C C . SER A 1 186 ? 5.124 -5.640 18.994 1.00 92.88 186 SER A C 1
ATOM 1501 O O . SER A 1 186 ? 5.293 -6.651 19.676 1.00 92.88 186 SER A O 1
ATOM 1503 N N . ASN A 1 187 ? 4.944 -4.442 19.556 1.00 94.31 187 ASN A N 1
ATOM 1504 C CA . ASN A 1 187 ? 4.756 -4.255 20.999 1.00 94.31 187 ASN A CA 1
ATOM 1505 C C . ASN A 1 187 ? 3.317 -4.544 21.458 1.00 94.31 187 ASN A C 1
ATOM 1507 O O . ASN A 1 187 ? 3.076 -4.702 22.655 1.00 94.31 187 ASN A O 1
ATOM 1511 N N . GLY A 1 188 ? 2.380 -4.601 20.512 1.00 95.75 188 GLY A N 1
ATOM 1512 C CA . GLY A 1 188 ? 0.956 -4.794 20.737 1.00 95.75 188 GLY A CA 1
ATOM 1513 C C . GLY A 1 188 ? 0.128 -4.056 19.689 1.00 95.75 188 GLY A C 1
ATOM 1514 O O . GLY A 1 188 ? 0.655 -3.445 18.755 1.00 95.75 188 GLY A O 1
ATOM 1515 N N . ALA A 1 189 ? -1.188 -4.110 19.851 1.00 98.25 189 ALA A N 1
ATOM 1516 C CA . ALA A 1 189 ? -2.147 -3.470 18.972 1.00 98.25 189 ALA A CA 1
ATOM 1517 C C . ALA A 1 189 ? -3.381 -2.996 19.745 1.00 98.25 189 ALA A C 1
ATOM 1519 O O . ALA A 1 189 ? -3.679 -3.465 20.843 1.00 98.25 189 ALA A O 1
ATOM 1520 N N . GLU A 1 190 ? -4.139 -2.070 19.164 1.00 98.25 190 GLU A N 1
ATOM 1521 C CA . GLU A 1 190 ? -5.392 -1.604 19.752 1.00 98.25 190 GLU A CA 1
ATOM 1522 C C . GLU A 1 190 ? -6.453 -1.264 18.702 1.00 98.25 190 GLU A C 1
ATOM 1524 O O . GLU A 1 190 ? -6.158 -0.924 17.556 1.00 98.25 190 GLU A O 1
ATOM 1529 N N . TRP A 1 191 ? -7.714 -1.309 19.134 1.00 98.62 191 TRP A N 1
ATOM 1530 C CA . TRP A 1 191 ? -8.829 -0.716 18.405 1.00 98.62 191 TRP A CA 1
ATOM 1531 C C . TRP A 1 191 ? -8.977 0.756 18.801 1.00 98.62 191 TRP A C 1
ATOM 1533 O O . TRP A 1 191 ? -9.368 1.051 19.935 1.00 98.62 191 TRP A O 1
ATOM 1543 N N . VAL A 1 192 ? -8.778 1.674 17.854 1.00 98.31 192 VAL A N 1
ATOM 1544 C CA . VAL A 1 192 ? -8.876 3.125 18.072 1.00 98.31 192 VAL A CA 1
ATOM 1545 C C . VAL A 1 192 ? -9.965 3.763 17.204 1.00 98.31 192 VAL A C 1
ATOM 1547 O O . VAL A 1 192 ? -10.120 3.442 16.026 1.00 98.31 192 VAL A O 1
ATOM 1550 N N . GLY A 1 193 ? -10.766 4.671 17.762 1.00 98.44 193 GLY A N 1
ATOM 1551 C CA . GLY A 1 193 ? -11.661 5.502 16.948 1.00 98.44 193 GLY A CA 1
ATOM 1552 C C . GLY A 1 193 ? -10.882 6.569 16.173 1.00 98.44 193 GLY A C 1
ATOM 1553 O O . GLY A 1 193 ? -9.870 7.058 16.658 1.00 98.44 193 GLY A O 1
ATOM 1554 N N . PHE A 1 194 ? -11.360 7.008 15.003 1.00 98.25 194 PHE A N 1
ATOM 1555 C CA . PHE A 1 194 ? -10.644 8.035 14.229 1.00 98.25 194 PHE A CA 1
ATOM 1556 C C . PHE A 1 194 ? -10.433 9.338 15.025 1.00 98.25 194 PHE A C 1
ATOM 1558 O O . PHE A 1 194 ? -9.306 9.804 15.159 1.00 98.25 194 PHE A O 1
ATOM 1565 N N . ASN A 1 195 ? -11.490 9.880 15.639 1.00 97.94 195 ASN A N 1
ATOM 1566 C CA . ASN A 1 195 ? -11.391 11.090 16.468 1.00 97.94 195 ASN A CA 1
ATOM 1567 C C . ASN A 1 195 ? -10.572 10.874 17.753 1.00 97.94 195 ASN A C 1
ATOM 1569 O O . ASN A 1 195 ? -9.896 11.791 18.207 1.00 97.94 195 ASN A O 1
ATOM 1573 N N . GLU A 1 196 ? -10.625 9.668 18.325 1.00 97.94 196 GLU A N 1
ATOM 1574 C CA . GLU A 1 196 ? -9.808 9.269 19.480 1.00 97.94 196 GLU A CA 1
ATOM 1575 C C . GLU A 1 196 ? -8.318 9.273 19.110 1.00 97.94 196 GLU A C 1
ATOM 1577 O O . GLU A 1 196 ? -7.511 9.850 19.832 1.00 97.94 196 GLU A O 1
ATOM 1582 N N . MET A 1 197 ? -7.963 8.735 17.939 1.00 97.69 197 MET A N 1
ATOM 1583 C CA . MET A 1 197 ? -6.599 8.784 17.416 1.00 97.69 197 MET A CA 1
ATOM 1584 C C . MET A 1 197 ? -6.133 10.231 17.233 1.00 97.69 197 MET A C 1
ATOM 1586 O O . MET A 1 197 ? -5.044 10.560 17.685 1.00 97.69 197 MET A O 1
ATOM 1590 N N . ILE A 1 198 ? -6.945 11.113 16.633 1.00 97.94 198 ILE A N 1
ATOM 1591 C CA . ILE A 1 198 ? -6.591 12.540 16.497 1.00 97.94 198 ILE A CA 1
ATOM 1592 C C . ILE A 1 198 ? -6.272 13.166 17.859 1.00 97.94 198 ILE A C 1
ATOM 1594 O O . ILE A 1 198 ? -5.236 13.806 18.006 1.00 97.94 198 ILE A O 1
ATOM 1598 N N . GLN A 1 199 ? -7.113 12.932 18.868 1.00 97.88 199 GLN A N 1
ATOM 1599 C CA . GLN A 1 199 ? -6.889 13.452 20.221 1.00 97.88 199 GLN A CA 1
ATOM 1600 C C . GLN A 1 199 ? -5.602 12.900 20.851 1.00 97.88 199 GLN A C 1
ATOM 1602 O O . GLN A 1 199 ? -4.855 13.645 21.491 1.00 97.88 199 GLN A O 1
ATOM 1607 N N . ASP A 1 200 ? -5.314 11.612 20.657 1.00 97.31 200 ASP A N 1
ATOM 1608 C CA . ASP A 1 200 ? -4.080 10.982 21.128 1.00 97.31 200 ASP A CA 1
ATOM 1609 C C . ASP A 1 200 ? -2.833 11.574 20.441 1.00 97.31 200 ASP A C 1
ATOM 1611 O O . ASP A 1 200 ? -1.796 11.728 21.089 1.00 97.31 200 ASP A O 1
ATOM 1615 N N . LEU A 1 201 ? -2.924 11.954 19.161 1.00 96.38 201 LEU A N 1
ATOM 1616 C CA . LEU A 1 201 ? -1.839 12.624 18.433 1.00 96.38 201 LEU A CA 1
ATOM 1617 C C . LEU A 1 201 ? -1.664 14.084 18.876 1.00 96.38 201 LEU A C 1
ATOM 1619 O O . LEU A 1 201 ? -0.541 14.502 19.161 1.00 96.38 201 LEU A O 1
ATOM 1623 N N . ASP A 1 202 ? -2.757 14.841 19.009 1.00 97.25 202 ASP A N 1
ATOM 1624 C CA . ASP A 1 202 ? -2.740 16.247 19.442 1.00 97.25 202 ASP A CA 1
ATOM 1625 C C . ASP A 1 202 ? -2.169 16.396 20.859 1.00 97.25 202 ASP A C 1
ATOM 1627 O O . ASP A 1 202 ? -1.365 17.289 21.143 1.00 97.25 202 ASP A O 1
ATOM 1631 N N . SER A 1 203 ? -2.546 15.478 21.753 1.00 97.44 203 SER A N 1
ATOM 1632 C CA . SER A 1 203 ? -2.031 15.411 23.125 1.00 97.44 203 SER A CA 1
ATOM 1633 C C . SER A 1 203 ? -0.638 14.783 23.231 1.00 97.44 203 SER A C 1
ATOM 1635 O O . SER A 1 203 ? -0.070 14.755 24.324 1.00 97.44 203 SER A O 1
ATOM 1637 N N . LYS A 1 204 ? -0.069 14.295 22.118 1.00 95.19 204 LYS A N 1
ATOM 1638 C CA . LYS A 1 204 ? 1.202 13.552 22.054 1.00 95.19 204 LYS A CA 1
ATOM 1639 C C . LYS A 1 204 ? 1.224 12.275 22.902 1.00 95.19 204 LYS A C 1
ATOM 1641 O O . LYS A 1 204 ? 2.299 11.784 23.240 1.00 95.19 204 LYS A O 1
ATOM 1646 N N . LYS A 1 205 ? 0.054 11.726 23.239 1.00 95.31 205 LYS A N 1
ATOM 1647 C CA . LYS A 1 205 ? -0.076 10.407 23.869 1.00 95.31 205 LYS A CA 1
ATOM 1648 C C . LYS A 1 205 ? 0.359 9.292 22.917 1.00 95.31 205 LYS A C 1
ATOM 1650 O O . LYS A 1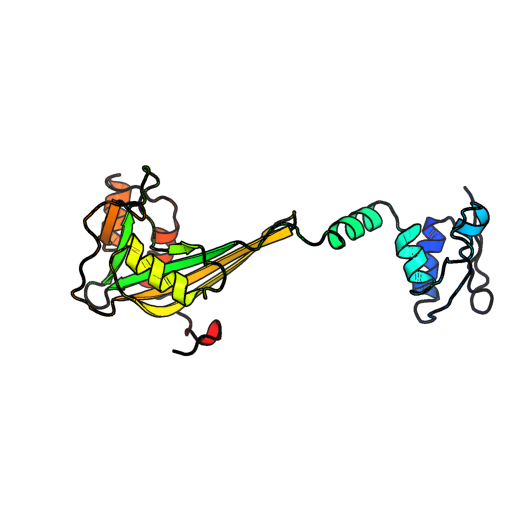 205 ? 0.906 8.293 23.369 1.00 95.31 205 LYS A O 1
ATOM 1655 N N . LYS A 1 206 ? 0.140 9.472 21.611 1.00 94.94 206 LYS A N 1
ATOM 1656 C CA . LYS A 1 206 ? 0.643 8.588 20.554 1.00 94.94 206 LYS A CA 1
ATOM 1657 C C . LYS A 1 206 ? 1.479 9.360 19.543 1.00 94.94 206 LYS A C 1
ATOM 1659 O O . LYS A 1 206 ? 1.289 10.556 19.332 1.00 94.94 206 LYS A O 1
ATOM 1664 N N . ARG A 1 207 ? 2.380 8.641 18.876 1.00 96.56 207 ARG A N 1
ATOM 1665 C CA . ARG A 1 207 ? 3.137 9.113 17.715 1.00 96.56 207 ARG A CA 1
ATOM 1666 C C . ARG A 1 207 ? 2.993 8.087 16.602 1.00 96.56 207 ARG A C 1
ATOM 1668 O O . ARG A 1 207 ? 3.254 6.910 16.836 1.00 96.56 207 ARG A O 1
ATOM 1675 N N . LEU A 1 208 ? 2.593 8.525 15.410 1.00 97.44 208 LEU A N 1
ATOM 1676 C CA . LEU A 1 208 ? 2.569 7.645 14.243 1.00 97.44 208 LEU A CA 1
ATOM 1677 C C . LEU A 1 208 ? 3.979 7.473 13.676 1.00 97.44 208 LEU A C 1
ATOM 1679 O O . LEU A 1 208 ? 4.785 8.409 13.717 1.00 97.44 208 LEU A O 1
ATOM 1683 N N . ARG A 1 209 ? 4.265 6.304 13.099 1.00 95.94 209 ARG A N 1
ATOM 1684 C CA . ARG A 1 209 ? 5.500 6.098 12.331 1.00 95.94 209 ARG A CA 1
ATOM 1685 C C . ARG A 1 209 ? 5.471 6.911 11.012 1.00 95.94 209 ARG A C 1
ATOM 1687 O O . ARG A 1 209 ? 6.523 7.389 10.590 1.00 95.94 209 ARG A O 1
ATOM 1694 N N . ALA A 1 210 ? 4.298 7.123 10.400 1.00 96.00 210 ALA A N 1
ATOM 1695 C CA . ALA A 1 210 ? 4.014 8.115 9.345 1.00 96.00 210 ALA A CA 1
ATOM 1696 C C . ALA A 1 210 ? 2.494 8.305 9.165 1.00 96.00 210 ALA A C 1
ATOM 1698 O O . ALA A 1 210 ? 1.698 7.735 9.907 1.00 96.00 210 ALA A O 1
ATOM 1699 N N . ASP A 1 211 ? 2.095 9.121 8.188 1.00 97.50 211 ASP A N 1
ATOM 1700 C CA . ASP A 1 211 ? 0.732 9.643 8.048 1.00 97.50 211 ASP A CA 1
ATOM 1701 C C . ASP A 1 211 ? -0.288 8.639 7.484 1.00 97.50 211 ASP A C 1
ATOM 1703 O O . ASP A 1 211 ? -1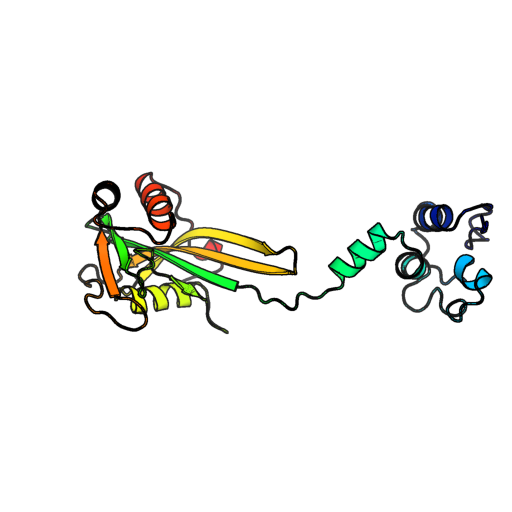.481 8.946 7.454 1.00 97.50 211 ASP A O 1
ATOM 1707 N N . GLU A 1 212 ? 0.131 7.450 7.031 1.00 97.88 212 GLU A N 1
ATOM 1708 C CA . GLU A 1 212 ? -0.761 6.452 6.431 1.00 97.88 212 GLU A CA 1
ATOM 1709 C C . GLU A 1 212 ? -2.043 6.176 7.255 1.00 97.88 212 GLU A C 1
ATOM 1711 O O . GLU A 1 212 ? -3.121 6.245 6.657 1.00 97.88 212 GLU A O 1
ATOM 1716 N N . PRO A 1 213 ? -2.008 5.938 8.584 1.00 98.44 213 PRO A N 1
ATOM 1717 C CA . PRO A 1 213 ? -3.233 5.770 9.369 1.00 98.44 213 PRO A CA 1
ATOM 1718 C C . PRO A 1 213 ? -4.171 6.979 9.313 1.00 98.44 213 PRO A C 1
ATOM 1720 O O . PRO A 1 213 ? -5.372 6.829 9.100 1.00 98.44 213 PRO A O 1
ATOM 1723 N N . LEU A 1 214 ? -3.629 8.195 9.435 1.00 98.06 214 LEU A N 1
ATOM 1724 C CA . LEU A 1 214 ? -4.408 9.432 9.370 1.00 98.06 214 LEU A CA 1
ATOM 1725 C C . LEU A 1 214 ? -5.080 9.607 8.003 1.00 98.06 214 LEU A C 1
ATOM 1727 O O . LEU A 1 214 ? -6.250 9.988 7.935 1.00 98.06 214 LEU A O 1
ATOM 1731 N N . ILE A 1 215 ? -4.341 9.330 6.927 1.00 98.44 215 ILE A N 1
ATOM 1732 C CA . ILE A 1 215 ? -4.820 9.432 5.546 1.00 98.44 215 ILE A CA 1
ATOM 1733 C C . ILE A 1 215 ? -5.946 8.428 5.305 1.00 98.44 215 ILE A C 1
ATOM 1735 O O . ILE A 1 215 ? -7.015 8.797 4.818 1.00 98.44 215 ILE A O 1
ATOM 1739 N N . TRP A 1 216 ? -5.721 7.161 5.650 1.00 98.69 216 TRP A N 1
ATOM 1740 C CA . TRP A 1 216 ? -6.638 6.089 5.286 1.00 98.69 216 TRP A CA 1
ATOM 1741 C C . TRP A 1 216 ? -7.870 6.010 6.175 1.00 98.69 216 TRP A C 1
ATOM 1743 O O . TRP A 1 216 ? -8.960 5.769 5.659 1.00 98.69 216 TRP A O 1
ATOM 1753 N N . PHE A 1 217 ? -7.740 6.264 7.478 1.00 98.56 217 PHE A N 1
ATOM 1754 C CA . PHE A 1 217 ? -8.908 6.302 8.355 1.00 98.56 217 PHE A CA 1
ATOM 1755 C C . PHE A 1 217 ? -9.827 7.453 7.949 1.00 98.56 217 PHE A C 1
ATOM 1757 O O . PHE A 1 217 ? -11.022 7.237 7.782 1.00 98.56 217 PHE A O 1
ATOM 1764 N N . ARG A 1 218 ? -9.271 8.640 7.664 1.00 98.62 218 ARG A N 1
ATOM 1765 C CA . ARG A 1 218 ? -10.044 9.767 7.123 1.00 98.62 218 ARG A CA 1
ATOM 1766 C C . ARG A 1 218 ? -10.746 9.401 5.818 1.00 98.62 218 ARG A C 1
ATOM 1768 O O . ARG A 1 218 ? -11.941 9.633 5.698 1.00 98.62 218 ARG A O 1
ATOM 1775 N N . TYR A 1 219 ? -10.019 8.809 4.869 1.00 98.75 219 TYR A N 1
ATOM 1776 C CA . TYR A 1 219 ? -10.578 8.407 3.578 1.00 98.75 219 TYR A CA 1
ATOM 1777 C C . TYR A 1 219 ? -11.788 7.475 3.742 1.00 98.75 219 TYR A C 1
ATOM 1779 O O . TYR A 1 219 ? -12.805 7.669 3.081 1.00 98.75 219 TYR A O 1
ATOM 1787 N N . VAL A 1 220 ? -11.705 6.491 4.645 1.00 98.56 220 VAL A N 1
ATOM 1788 C CA . VAL A 1 220 ? -12.818 5.568 4.922 1.00 98.56 220 VAL A CA 1
ATOM 1789 C C . VAL A 1 220 ? -13.968 6.269 5.659 1.00 98.56 220 VAL A C 1
ATOM 1791 O O . VAL A 1 220 ? -15.126 6.049 5.306 1.00 98.56 220 VAL A O 1
ATOM 1794 N N . GLU A 1 221 ? -13.687 7.135 6.639 1.00 98.12 221 GLU A N 1
ATOM 1795 C CA . GLU A 1 221 ? -14.719 7.916 7.347 1.00 98.12 221 GLU A CA 1
ATOM 1796 C C . GLU A 1 221 ? -15.478 8.878 6.419 1.00 98.12 221 GLU A C 1
ATOM 1798 O O . GLU A 1 221 ? -16.680 9.080 6.582 1.00 98.12 221 GLU A O 1
ATOM 1803 N N . GLU A 1 222 ? -14.810 9.429 5.406 1.00 98.25 222 GLU A N 1
ATOM 1804 C CA . GLU A 1 222 ? -15.404 10.326 4.407 1.00 98.25 222 GLU A CA 1
ATOM 1805 C C . GLU A 1 222 ? -16.168 9.577 3.294 1.00 98.25 222 GLU A C 1
ATOM 1807 O O . GLU A 1 222 ? -16.654 10.197 2.348 1.00 98.25 222 GLU A O 1
ATOM 1812 N N . GLY A 1 223 ? -16.316 8.251 3.399 1.00 98.06 223 GLY A N 1
ATOM 1813 C CA . GLY A 1 223 ? -17.039 7.440 2.415 1.00 98.06 223 GLY A CA 1
ATOM 1814 C C . GLY A 1 223 ? -16.243 7.183 1.135 1.00 98.06 223 GLY A C 1
ATOM 1815 O O . GLY A 1 223 ? -16.825 7.025 0.060 1.00 98.06 223 GLY A O 1
ATOM 1816 N N . GLY A 1 224 ? -14.914 7.156 1.241 1.00 98.25 224 GLY A N 1
ATOM 1817 C CA . GLY A 1 224 ? -14.013 6.807 0.153 1.00 98.25 224 GLY A CA 1
ATOM 1818 C C . GLY A 1 224 ? -14.353 5.458 -0.488 1.00 98.25 224 GLY A C 1
ATOM 1819 O O . GLY A 1 224 ? -14.930 4.561 0.128 1.00 98.25 224 GLY A O 1
ATOM 1820 N N . THR A 1 225 ? -14.008 5.315 -1.765 1.00 98.06 225 THR A N 1
ATOM 1821 C CA . THR A 1 225 ? -14.330 4.111 -2.533 1.00 98.06 225 THR A CA 1
ATOM 1822 C C . THR A 1 225 ? -13.467 2.939 -2.085 1.00 98.06 225 THR A C 1
ATOM 1824 O O . THR A 1 225 ? -12.243 3.025 -2.045 1.00 98.06 225 THR A O 1
ATOM 1827 N N . ILE A 1 226 ? -14.122 1.818 -1.804 1.00 98.38 226 ILE A N 1
ATOM 1828 C CA . ILE A 1 226 ? -13.474 0.532 -1.566 1.00 98.38 226 ILE A CA 1
ATOM 1829 C C . ILE A 1 226 ? -13.714 -0.301 -2.822 1.00 98.38 226 ILE A C 1
ATOM 1831 O O . ILE A 1 226 ? -14.849 -0.674 -3.119 1.00 98.38 226 ILE A O 1
ATOM 1835 N N . HIS A 1 227 ? -12.662 -0.537 -3.602 1.00 97.94 227 HIS A N 1
ATOM 1836 C CA . HIS A 1 227 ? -12.775 -1.289 -4.846 1.00 97.94 227 HIS A CA 1
ATOM 1837 C C . HIS A 1 227 ? -12.884 -2.794 -4.569 1.00 97.94 227 HIS A C 1
ATOM 1839 O O . HIS A 1 227 ? -12.292 -3.280 -3.604 1.00 97.94 227 HIS A O 1
ATOM 1845 N N . PRO A 1 228 ? -13.610 -3.555 -5.403 1.00 96.31 228 PRO A N 1
ATOM 1846 C CA . PRO A 1 228 ? -13.729 -4.998 -5.231 1.00 96.31 228 PRO A CA 1
ATOM 1847 C C . PRO A 1 228 ? -12.374 -5.708 -5.375 1.00 96.31 228 PRO A C 1
ATOM 1849 O O . PRO A 1 228 ? -11.469 -5.233 -6.061 1.00 96.31 228 PRO A O 1
ATOM 1852 N N . MET A 1 229 ? -12.238 -6.870 -4.731 1.00 94.88 229 MET A N 1
ATOM 1853 C CA . MET A 1 229 ? -11.000 -7.666 -4.748 1.00 94.88 229 MET A CA 1
ATOM 1854 C C . MET A 1 229 ? -10.628 -8.187 -6.146 1.00 94.88 229 MET A C 1
ATOM 1856 O O . MET A 1 229 ? -9.447 -8.385 -6.443 1.00 94.88 229 MET A O 1
ATOM 1860 N N . ASP A 1 230 ? -11.607 -8.343 -7.040 1.00 92.62 230 ASP A N 1
ATOM 1861 C CA . ASP A 1 230 ? -11.372 -8.772 -8.421 1.00 92.62 230 ASP A CA 1
ATOM 1862 C C . ASP A 1 230 ? -10.611 -7.730 -9.258 1.00 92.62 230 ASP A C 1
ATOM 1864 O O . ASP A 1 230 ? -10.023 -8.094 -10.279 1.00 92.62 230 ASP A O 1
ATOM 1868 N N . LEU A 1 231 ? -10.512 -6.479 -8.782 1.00 91.62 231 LEU A N 1
ATOM 1869 C CA . LEU A 1 231 ? -9.653 -5.435 -9.350 1.00 91.62 231 LEU A CA 1
ATOM 1870 C C . LEU A 1 231 ? -8.202 -5.910 -9.495 1.00 91.62 231 LEU A C 1
ATOM 1872 O O . LEU A 1 231 ? -7.523 -5.548 -10.454 1.00 91.62 231 LEU A O 1
ATOM 1876 N N . ILE A 1 232 ? -7.728 -6.719 -8.545 1.00 91.50 232 ILE A N 1
ATOM 1877 C CA . ILE A 1 232 ? -6.368 -7.272 -8.543 1.00 91.50 232 ILE A CA 1
ATOM 1878 C C . ILE A 1 232 ? -6.335 -8.739 -8.991 1.00 91.50 232 ILE A C 1
ATOM 1880 O O . ILE A 1 232 ? -5.371 -9.451 -8.723 1.00 91.50 232 ILE A O 1
ATOM 1884 N N . GLY A 1 23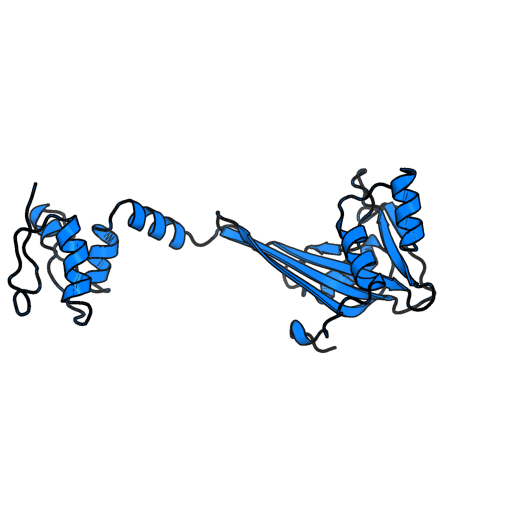3 ? -7.389 -9.203 -9.669 1.00 84.00 233 GLY A N 1
ATOM 1885 C CA . GLY A 1 233 ? -7.509 -10.578 -10.152 1.00 84.00 233 GLY A CA 1
ATOM 1886 C C . GLY A 1 233 ? -7.754 -11.614 -9.053 1.00 84.00 233 GLY A C 1
ATOM 1887 O O . GLY A 1 233 ? -7.722 -12.808 -9.344 1.00 84.00 233 GLY A O 1
ATOM 1888 N N . TYR A 1 234 ? -8.014 -11.186 -7.813 1.00 77.81 234 TYR A N 1
ATOM 1889 C CA . TYR A 1 234 ? -8.320 -12.088 -6.709 1.00 77.81 234 TYR A CA 1
ATOM 1890 C C . TYR A 1 234 ? -9.825 -12.357 -6.642 1.00 77.81 234 TYR A C 1
ATOM 1892 O O . TYR A 1 234 ? -10.631 -11.434 -6.514 1.00 77.81 234 TYR A O 1
ATOM 1900 N N . ARG A 1 235 ? -10.206 -13.633 -6.725 1.00 69.50 235 ARG A N 1
ATOM 1901 C CA . ARG A 1 235 ? -11.567 -14.105 -6.454 1.00 69.50 235 ARG A CA 1
ATOM 1902 C C . ARG A 1 235 ? -11.499 -14.968 -5.199 1.00 69.50 235 ARG A C 1
ATOM 1904 O O . ARG A 1 235 ? -10.737 -15.932 -5.196 1.00 69.50 235 ARG A O 1
ATOM 1911 N N . ALA A 1 236 ? -12.227 -14.555 -4.164 1.00 57.12 236 ALA A N 1
ATOM 1912 C CA . ALA A 1 236 ? -12.398 -15.320 -2.932 1.00 57.12 236 ALA A CA 1
ATOM 1913 C C . ALA A 1 236 ? -13.146 -16.636 -3.193 1.00 57.12 236 ALA A C 1
ATOM 1915 O O . ALA A 1 236 ? -13.971 -16.662 -4.140 1.00 57.12 236 ALA A O 1
#

Sequence (236 aa):
MKKYTCPFDNQCSSEGYTERELYDHCPRAHGRTNACLVCPICAHEKNEHYERGSAPYGFFSHLLNKHAPPNVIEEMRLRGKHSQMPTYSFALVVCRHPITKKYLLVEEGSDVGWWLPGGRVDPGEHFVEAAVRETLEEGGIDVELRGVLKVEYRAYDKGGARQRIIFYAEPKDINQKPKDFSDYESNGAEWVGFNEMIQDLDSKKKRLRADEPLIWFRYVEEGGTIHPMDLIGYRA

pLDDT: mean 89.35, std 12.0, range [49.72, 98.88]

Foldseek 3Di:
DDKAAAQPVVQDGDIRDDLVRNLVPCCVRPVVDQDQTFDRVCVVVVHPCRVVCQPPRGNNVSCQQPRDDPVSNVVVVLVPPPQPDAAWEKEFEFEAAPPVRFTKWFAAPPPLFIDTFMDTADVVGDSVRRHQVRCCQGWVFRKDFFFWQDWDWAADSSGHIYIYTYTYIYGPDSPGATACDDDNSGRTMHGGHLVRVVVCVVVVVGDHSDCNNVVVSVCVVVVHDGHGPCVVPDDD

Radius of gyration: 29.76 Å; chains: 1; bounding box: 60×35×80 Å

Secondary structure (DSSP, 8-state):
---B--S-TTT-----B-HHHHHHHHHHHHTT-------HHHHHTT-GGGGGTTTTT-HHHHHHHHH--HHHHHHHHHHHS---SPPEEEEEEEEB-TTT--EEEEEETTTTEEE-S--BPPTT--HHHHHHHHHHHHH---EEEEEEEEEEEEE-TTS-EEEEEEEEEEESSTTPPPP-S--SS-SEEEEE-HHHHHHHHHTTS--BSSSHHHHHHHHHHTT---B-GGGGT---

InterPro domains:
  IPR000086 NUDIX hydrolase domain [PF00293] (101-206)
  IPR000086 NUDIX hydrolase domain [PS51462] (85-214)
  IPR008598 Di19, zinc-binding domain [PF05605] (3-67)
  IPR015797 NUDIX hydrolase-like domain superfamily [SSF55811] (91-215)
  IPR020084 NUDIX hydrolase, conserved site [PS00893] (119-140)
  IPR020476 NUDIX hydrolase [PR00502] (114-128)
  IPR020476 NUDIX hydrolase [PR00502] (128-143)
  IPR051325 Nudix hydrolase domain-containing protein [PTHR21340] (83-209)